Protein AF-A0A538RYQ7-F1 (afdb_monomer)

Radius of gyration: 20.65 Å; Cα contacts (8 Å, |Δi|>4): 1171; chains: 1; bounding box: 49×36×57 Å

Nearest PDB structures (foldseek):
  5lw3-assembly1_A  TM=7.662E-01  e=1.254E-07  Azotobacter vinelandii
  5w6p-assembly1_A  TM=6.343E-01  e=1.168E-04  Kuttervirus CBA120
  8jaz-assembly2_B  TM=6.502E-01  e=4.048E-04  Azotobacter chroococcum NCIMB 8003
  4ozy-assembly1_A  TM=5.668E-01  e=1.414E-04  Pseudomonas syringae pv. tomato str. DC3000
  6k0s-assembly1_A  TM=3.662E-01  e=7.905E-04  Paenibacillus glycanilyticus

Foldseek 3Di:
DFWFPFKAAFFDQKTFTQACPLADAQAWKWKDFQVQAEVSIDIFGFHDDDGRMTGTPTTRHHIAHVVRRMDMDRQAALAEDELEEDEEAEDEEAEADLVPDDPPDDAHLRRENAAYYQYELYEYYLYEYENHQYEHHEHAHHENYEYYLYEAEQYQYEPYEYEHQYEHYEAENYEYALHQEEVYEYYANYENYEYEHYEQENHQYEPYYACAPREYAHYEYALYEQEHYCAEPHEYEQHEHYEYALYEQEQYNNVPAQPHANYEAENYAHYEYAHYETAYPDPDGRHQEHYEYDDAYAHYEHEHYHAYHHVYHYHDDYPHYHYYHD

pLDDT: mean 96.51, std 4.31, range [63.47, 98.94]

Sequence (326 aa):
MSPLAADCPARAAEVQVSATAGFAVGGAIALRDREQVGWYITHAVVKSVRPGHIALDRPASRDYRLDRGAVAVNFFPAITANGQSALAIEDLQIEGDLAHQPAKAPSDFTLAAVHLVNCTRARVRDVLVAGWPSDGIGVQGGSDVQVIGCQAHRCRGHGFHPGTGLTGAVFTGNVARDNEWDGLFFCASVRQITVSSNVFTGNAWSGIGGLGDDGDEWNTCSSNICTDNGRAGIEFNDGRNNTATGNVCVNNSRSAPGRWAGIDIRNCTGCLVTGNRCADDQKQPTQHQGVREAGQSDHNVISSNQLHGSKQAVEKVGSHTRVGGD

Mean predicted aligned error: 3.48 Å

Structure (mmCIF, N/CA/C/O backbone):
data_AF-A0A538RYQ7-F1
#
_entry.id   AF-A0A538RYQ7-F1
#
loop_
_atom_site.group_PDB
_atom_site.id
_atom_site.type_symbol
_atom_site.label_atom_id
_atom_site.label_alt_id
_atom_site.label_comp_id
_atom_site.label_asym_id
_atom_site.label_entity_id
_atom_site.label_seq_id
_atom_site.pdbx_PDB_ins_code
_atom_site.Cartn_x
_atom_site.Cartn_y
_atom_site.Cartn_z
_atom_site.occupancy
_atom_site.B_iso_or_equiv
_atom_site.auth_seq_id
_atom_site.auth_comp_id
_atom_site.auth_asym_id
_atom_site.auth_atom_id
_atom_site.pdbx_PDB_model_num
ATOM 1 N N . MET A 1 1 ? 18.593 -7.206 -9.978 1.00 90.94 1 MET A N 1
ATOM 2 C CA . MET A 1 1 ? 18.891 -5.787 -9.654 1.00 90.94 1 MET A CA 1
ATOM 3 C C . MET A 1 1 ? 20.379 -5.518 -9.848 1.00 90.94 1 MET A C 1
ATOM 5 O O . MET A 1 1 ? 21.178 -6.361 -9.463 1.00 90.94 1 MET A O 1
ATOM 9 N N . SER A 1 2 ? 20.744 -4.350 -10.382 1.00 95.19 2 SER A N 1
ATOM 10 C CA . SER A 1 2 ? 22.124 -3.852 -10.468 1.00 95.19 2 SER A CA 1
ATOM 11 C C . SER A 1 2 ? 22.188 -2.372 -10.073 1.00 95.19 2 SER A C 1
ATOM 13 O O . SER A 1 2 ? 21.330 -1.612 -10.521 1.00 95.19 2 SER A O 1
ATOM 15 N N . PRO A 1 3 ? 23.203 -1.921 -9.313 1.00 96.94 3 PRO A N 1
ATOM 16 C CA . PRO A 1 3 ? 23.527 -0.499 -9.210 1.00 96.94 3 PRO A CA 1
ATOM 17 C C . PRO A 1 3 ? 23.778 0.125 -10.585 1.00 96.94 3 PRO A C 1
ATOM 19 O O . PRO A 1 3 ? 24.241 -0.560 -11.510 1.00 96.94 3 PRO A O 1
ATOM 22 N N . LEU A 1 4 ? 23.471 1.416 -10.712 1.00 98.31 4 LEU A N 1
ATOM 23 C CA . LEU A 1 4 ? 23.904 2.215 -11.854 1.00 98.31 4 LEU A CA 1
ATOM 24 C C . LEU A 1 4 ? 25.411 2.498 -11.755 1.00 98.31 4 LEU A C 1
ATOM 26 O O . LEU A 1 4 ? 25.949 2.676 -10.665 1.00 98.31 4 LEU A O 1
ATOM 30 N N . ALA A 1 5 ? 26.083 2.536 -12.905 1.00 98.44 5 ALA A N 1
ATOM 31 C CA . ALA A 1 5 ? 27.510 2.851 -13.021 1.00 98.44 5 ALA A CA 1
ATOM 32 C C . ALA A 1 5 ? 27.77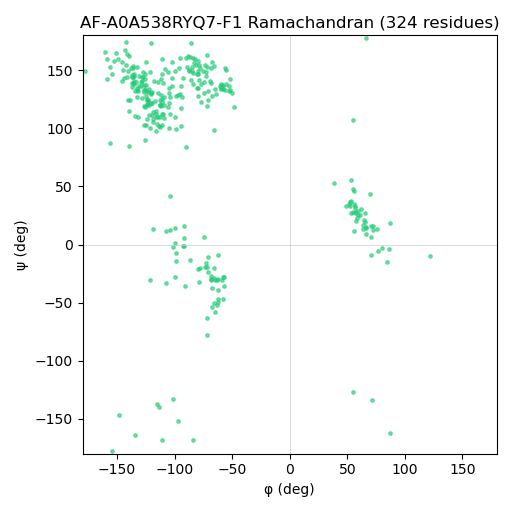9 4.316 -13.423 1.00 98.44 5 ALA A C 1
ATOM 34 O O . ALA A 1 5 ? 28.904 4.790 -13.289 1.00 98.44 5 ALA A O 1
ATOM 35 N N . ALA A 1 6 ? 26.750 5.031 -13.886 1.00 98.50 6 ALA A N 1
ATOM 36 C CA . ALA A 1 6 ? 26.763 6.457 -14.209 1.00 98.50 6 ALA A CA 1
ATOM 37 C C . ALA A 1 6 ? 25.387 7.062 -13.880 1.00 98.50 6 ALA A C 1
ATOM 39 O O . ALA A 1 6 ? 24.394 6.328 -13.844 1.00 98.50 6 ALA A O 1
ATOM 40 N N . ASP A 1 7 ? 25.319 8.378 -13.653 1.00 98.62 7 ASP A N 1
ATOM 41 C CA . ASP A 1 7 ? 24.035 9.062 -13.475 1.00 98.62 7 ASP A CA 1
ATOM 42 C C . ASP A 1 7 ? 23.215 8.861 -14.756 1.00 98.62 7 ASP A C 1
ATOM 44 O O . ASP A 1 7 ? 23.747 8.935 -15.868 1.00 98.62 7 ASP A O 1
ATOM 48 N N . CYS A 1 8 ? 21.921 8.584 -14.613 1.00 98.56 8 CYS A N 1
ATOM 49 C CA . CYS A 1 8 ? 21.020 8.415 -15.745 1.00 98.56 8 CYS A CA 1
ATOM 50 C C . CYS A 1 8 ? 20.158 9.674 -15.860 1.00 98.56 8 CYS A C 1
ATOM 52 O O . CYS A 1 8 ? 19.215 9.817 -15.080 1.00 98.56 8 CYS A O 1
ATOM 54 N N . PRO A 1 9 ? 20.478 10.608 -16.775 1.00 98.25 9 PRO A N 1
ATOM 55 C CA . PRO A 1 9 ? 19.671 11.804 -16.944 1.00 98.25 9 PRO A CA 1
ATOM 56 C C . PRO A 1 9 ? 18.304 11.452 -17.536 1.00 98.25 9 PRO A C 1
ATOM 58 O O . PRO A 1 9 ? 18.162 10.507 -18.322 1.00 98.25 9 PRO A O 1
ATOM 61 N N . ALA A 1 10 ? 17.301 12.265 -17.222 1.00 97.88 10 ALA A N 1
ATOM 62 C CA . ALA A 1 10 ? 16.004 12.204 -17.863 1.00 97.88 10 ALA A CA 1
ATOM 63 C C . ALA A 1 10 ? 16.182 12.251 -19.386 1.00 97.88 10 ALA A C 1
ATOM 65 O O . ALA A 1 10 ? 17.018 12.977 -19.928 1.00 97.88 10 ALA A O 1
ATOM 66 N N . ARG A 1 11 ? 15.354 11.485 -20.093 1.00 97.88 11 ARG A N 1
ATOM 67 C CA . ARG A 1 11 ? 15.414 11.271 -21.544 1.00 97.88 11 ARG A CA 1
ATOM 68 C C . ARG A 1 11 ? 16.597 10.429 -22.045 1.00 97.88 11 ARG A C 1
ATOM 70 O O . ARG A 1 11 ? 16.716 10.255 -23.259 1.00 97.88 11 ARG A O 1
ATOM 77 N N . ALA A 1 12 ? 17.418 9.840 -21.174 1.00 98.19 12 ALA A N 1
ATOM 78 C CA . ALA A 1 12 ? 18.393 8.835 -21.596 1.00 98.19 12 ALA A CA 1
ATOM 79 C C . ALA A 1 12 ? 17.691 7.588 -22.164 1.00 98.19 12 ALA A C 1
ATOM 81 O O . ALA A 1 12 ? 16.795 7.029 -21.536 1.00 98.19 12 ALA A O 1
ATOM 82 N N . ALA A 1 13 ? 18.108 7.139 -23.350 1.00 97.94 13 ALA A N 1
ATOM 83 C CA . ALA A 1 13 ? 17.607 5.916 -23.992 1.00 97.94 13 ALA A CA 1
ATOM 84 C C . ALA A 1 13 ? 18.457 4.669 -23.670 1.00 97.94 13 ALA A C 1
ATOM 86 O O . ALA A 1 13 ? 18.163 3.569 -24.139 1.00 97.94 13 ALA A O 1
ATOM 87 N N . GLU A 1 14 ? 19.524 4.843 -22.894 1.00 98.31 14 GLU A N 1
ATOM 88 C CA . GLU A 1 14 ? 20.415 3.794 -22.413 1.00 98.31 14 GLU A CA 1
ATOM 89 C C . GLU A 1 14 ? 20.828 4.114 -20.975 1.00 98.31 14 GLU A C 1
ATOM 91 O O . GLU A 1 14 ? 21.019 5.279 -20.624 1.00 98.31 14 GLU A O 1
ATOM 96 N N . VAL A 1 15 ? 20.967 3.077 -20.154 1.00 98.44 15 VAL A N 1
ATOM 97 C CA . VAL A 1 15 ? 21.454 3.168 -18.777 1.00 98.44 15 VAL A CA 1
ATOM 98 C C . VAL A 1 15 ? 22.748 2.373 -18.624 1.00 98.44 15 VAL A C 1
ATOM 100 O O . VAL A 1 15 ? 22.890 1.281 -19.184 1.00 98.44 15 VAL A O 1
ATOM 103 N N . GLN A 1 16 ? 23.686 2.921 -17.849 1.00 98.69 16 GLN A N 1
ATOM 104 C CA . GLN A 1 16 ? 24.920 2.237 -17.475 1.00 98.69 16 GLN A CA 1
ATOM 105 C C . GLN A 1 16 ? 24.737 1.541 -16.128 1.00 98.69 16 GLN A C 1
ATOM 107 O O . GLN A 1 16 ? 24.340 2.171 -15.149 1.00 98.69 16 GLN A O 1
ATOM 112 N N . VAL A 1 17 ? 25.042 0.249 -16.063 1.00 98.38 17 VAL A N 1
ATOM 113 C CA . VAL A 1 17 ? 24.850 -0.597 -14.878 1.00 98.38 17 VAL A CA 1
ATOM 114 C C . VAL A 1 17 ? 26.137 -1.329 -14.525 1.00 98.38 17 VAL A C 1
ATOM 116 O O . VAL A 1 17 ? 26.915 -1.690 -15.402 1.00 98.38 17 VAL A O 1
ATOM 119 N N . SER A 1 18 ? 26.363 -1.592 -13.239 1.00 97.62 18 SER A N 1
ATOM 120 C CA . SER A 1 18 ? 27.544 -2.342 -12.791 1.00 97.62 18 SER A CA 1
ATOM 121 C C . SER A 1 18 ? 27.541 -3.803 -13.257 1.00 97.62 18 SER A C 1
ATOM 123 O O . SER A 1 18 ? 28.604 -4.387 -13.450 1.00 97.62 18 SER A O 1
ATOM 125 N N . ALA A 1 19 ? 26.361 -4.402 -13.443 1.00 96.25 19 ALA A N 1
ATOM 126 C CA . ALA A 1 19 ? 26.197 -5.755 -13.954 1.00 96.25 19 ALA A CA 1
ATOM 127 C C . ALA A 1 19 ? 24.929 -5.874 -14.807 1.00 96.25 19 ALA A C 1
ATOM 129 O O . ALA A 1 19 ? 23.875 -5.339 -14.472 1.00 96.25 19 ALA A O 1
ATOM 130 N N . THR A 1 20 ? 25.015 -6.631 -15.898 1.00 96.94 20 THR A N 1
ATOM 131 C CA . THR A 1 20 ? 23.880 -6.890 -16.797 1.00 96.94 20 THR A CA 1
ATOM 132 C C . THR A 1 20 ? 23.233 -8.258 -16.599 1.00 96.94 20 THR A C 1
ATOM 134 O O . THR A 1 20 ? 22.237 -8.568 -17.250 1.00 96.94 20 THR A O 1
ATOM 137 N N . ALA A 1 21 ? 23.766 -9.077 -15.689 1.00 94.19 21 ALA A N 1
ATOM 138 C CA . ALA A 1 21 ? 23.178 -10.363 -15.341 1.00 94.19 21 ALA A CA 1
ATOM 139 C C . ALA A 1 21 ? 21.734 -10.185 -14.831 1.00 94.19 21 ALA A C 1
ATOM 141 O O . ALA A 1 21 ? 21.457 -9.314 -14.007 1.00 94.19 21 ALA A O 1
ATOM 142 N N . GLY A 1 22 ? 20.817 -11.014 -15.336 1.00 91.31 22 GLY A N 1
ATOM 143 C CA . GLY A 1 22 ? 19.389 -10.953 -15.007 1.00 91.31 22 GLY A CA 1
ATOM 144 C C . GLY A 1 22 ? 18.561 -9.989 -15.866 1.00 91.31 22 GLY A C 1
ATOM 145 O O . GLY A 1 22 ? 17.341 -9.968 -15.718 1.00 91.31 22 GLY A O 1
ATOM 146 N N . PHE A 1 23 ? 19.179 -9.228 -16.774 1.00 96.31 23 PHE A N 1
ATOM 147 C CA . PHE A 1 23 ? 18.473 -8.437 -17.784 1.00 96.31 23 PHE A CA 1
ATOM 148 C C . PHE A 1 23 ? 18.536 -9.142 -19.140 1.00 96.31 23 PHE A C 1
ATOM 150 O O . PHE A 1 23 ? 19.589 -9.630 -19.547 1.00 96.31 23 PHE A O 1
ATOM 157 N N . ALA A 1 24 ? 17.416 -9.173 -19.858 1.00 96.44 24 ALA A N 1
ATOM 158 C CA . ALA A 1 24 ? 17.308 -9.803 -21.170 1.00 96.44 24 ALA A CA 1
ATOM 159 C C . ALA A 1 24 ? 16.432 -8.957 -22.095 1.00 96.44 24 ALA A C 1
ATOM 161 O O . ALA A 1 24 ? 15.514 -8.287 -21.628 1.00 96.44 24 ALA A O 1
ATOM 162 N N . VAL A 1 25 ? 16.708 -8.994 -23.402 1.00 98.00 25 VAL A N 1
ATOM 163 C CA . VAL A 1 25 ? 15.890 -8.304 -24.412 1.00 98.00 25 VAL A CA 1
ATOM 164 C C . VAL A 1 25 ? 14.435 -8.764 -24.317 1.00 98.00 25 VAL A C 1
ATOM 166 O O . VAL A 1 25 ? 14.171 -9.958 -24.215 1.00 98.00 25 VAL A O 1
ATOM 169 N N . GLY A 1 26 ? 13.503 -7.811 -24.329 1.00 96.31 26 GLY A N 1
ATOM 170 C CA . GLY A 1 26 ? 12.072 -8.050 -24.125 1.00 96.31 26 GLY A CA 1
ATOM 171 C C . GLY A 1 26 ? 11.642 -8.117 -22.656 1.00 96.31 26 GLY A C 1
ATOM 172 O O . GLY A 1 26 ? 10.455 -7.982 -22.377 1.00 96.31 26 GLY A O 1
ATOM 173 N N . GLY A 1 27 ? 12.577 -8.262 -21.711 1.00 95.25 27 GLY A N 1
ATOM 174 C CA . GLY A 1 27 ? 12.288 -8.162 -20.282 1.00 95.25 27 GLY A CA 1
ATOM 175 C C . GLY A 1 27 ? 12.026 -6.719 -19.856 1.00 95.25 27 GLY A C 1
ATOM 176 O O . GLY A 1 27 ? 12.603 -5.784 -20.418 1.00 95.25 27 GLY A O 1
ATOM 177 N N . ALA A 1 28 ? 11.173 -6.526 -18.853 1.00 95.19 28 ALA A N 1
ATOM 178 C CA . ALA A 1 28 ? 10.965 -5.211 -18.266 1.00 95.19 28 ALA A CA 1
ATOM 179 C C . ALA A 1 28 ? 12.103 -4.835 -17.300 1.00 95.19 28 ALA A C 1
ATOM 181 O O . ALA A 1 28 ? 12.780 -5.680 -16.709 1.00 95.19 28 ALA A O 1
ATOM 182 N N . ILE A 1 29 ? 12.328 -3.532 -17.185 1.00 96.88 29 ILE A N 1
ATOM 183 C CA . ILE A 1 29 ? 13.342 -2.902 -16.347 1.00 96.88 29 ILE A CA 1
ATOM 184 C C . ILE A 1 29 ? 12.719 -1.690 -15.665 1.00 96.88 29 ILE A C 1
ATOM 186 O O . ILE A 1 29 ? 12.040 -0.891 -16.317 1.00 96.88 29 ILE A O 1
ATOM 190 N N . ALA A 1 30 ? 12.991 -1.539 -14.370 1.00 97.19 30 ALA A N 1
ATOM 191 C CA . ALA A 1 30 ? 12.659 -0.327 -13.640 1.00 97.19 30 ALA A CA 1
ATOM 192 C C . ALA A 1 30 ? 13.908 0.417 -13.156 1.00 97.19 30 ALA A C 1
ATOM 194 O O . ALA A 1 30 ? 14.874 -0.205 -12.711 1.00 97.19 30 ALA A O 1
ATOM 195 N N . LEU A 1 31 ? 13.891 1.748 -13.252 1.00 97.75 31 LEU A N 1
ATOM 196 C CA . LEU A 1 31 ? 14.956 2.627 -12.758 1.00 97.75 31 LEU A CA 1
ATOM 197 C C . LEU A 1 31 ? 14.426 3.476 -11.612 1.00 97.75 31 LEU A C 1
ATOM 199 O O . LEU A 1 31 ? 13.376 4.109 -11.744 1.00 97.75 31 LEU A O 1
ATOM 203 N N . ARG A 1 32 ? 15.166 3.494 -10.505 1.00 97.38 32 ARG A N 1
ATOM 204 C CA . ARG A 1 32 ? 14.833 4.287 -9.321 1.00 97.38 32 ARG A CA 1
ATOM 205 C C . ARG A 1 32 ? 16.075 4.700 -8.554 1.00 97.38 32 ARG A C 1
ATOM 207 O O . ARG A 1 32 ? 17.134 4.092 -8.704 1.00 97.38 32 ARG A O 1
ATOM 214 N N . ASP A 1 33 ? 15.911 5.664 -7.663 1.00 97.38 33 ASP A N 1
ATOM 215 C CA . ASP A 1 33 ? 16.864 5.940 -6.589 1.00 97.38 33 ASP A CA 1
ATOM 216 C C . ASP A 1 33 ? 16.116 6.132 -5.252 1.00 97.38 33 ASP A C 1
ATOM 218 O O . ASP A 1 33 ? 14.985 5.650 -5.099 1.00 97.38 33 ASP A O 1
ATOM 222 N N . ARG A 1 34 ? 16.761 6.714 -4.234 1.00 96.38 34 ARG A N 1
ATOM 223 C CA . ARG A 1 34 ? 16.127 6.971 -2.927 1.00 96.38 34 ARG A CA 1
ATOM 224 C C . ARG A 1 34 ? 15.124 8.127 -2.929 1.00 96.38 34 ARG A C 1
ATOM 226 O O . ARG A 1 34 ? 14.317 8.186 -2.012 1.00 96.38 34 ARG A O 1
ATOM 233 N N . GLU A 1 35 ? 15.174 9.021 -3.911 1.00 97.12 35 GLU A N 1
ATOM 234 C CA . GLU A 1 35 ? 14.270 10.174 -4.024 1.00 97.12 35 GLU A CA 1
ATOM 235 C C . GLU A 1 35 ? 13.249 9.994 -5.161 1.00 97.12 35 GLU A C 1
ATOM 237 O O . GLU A 1 35 ? 12.103 10.416 -5.038 1.00 97.12 35 GLU A O 1
ATOM 242 N N . GLN A 1 36 ? 13.629 9.326 -6.253 1.00 97.50 36 GLN A N 1
ATOM 243 C CA . GLN A 1 36 ? 12.751 9.004 -7.378 1.00 97.50 36 GLN A CA 1
ATOM 244 C C . GLN A 1 36 ? 12.070 7.649 -7.151 1.00 97.50 36 GLN A C 1
ATOM 246 O O . GLN A 1 36 ? 12.541 6.608 -7.620 1.00 97.50 36 GLN A O 1
ATOM 251 N N . VAL A 1 37 ? 10.970 7.680 -6.400 1.00 96.12 37 VAL A N 1
ATOM 252 C CA . VAL A 1 37 ? 10.150 6.520 -6.008 1.00 96.12 37 VAL A CA 1
ATOM 253 C C . VAL A 1 37 ? 8.706 6.671 -6.499 1.00 96.12 37 VAL A C 1
ATOM 255 O O . VAL A 1 37 ? 8.340 7.712 -7.052 1.00 96.12 37 VAL A O 1
ATOM 258 N N . GLY A 1 38 ? 7.878 5.642 -6.331 1.00 95.62 38 GLY A N 1
ATOM 259 C CA . GLY A 1 38 ? 6.486 5.638 -6.767 1.00 95.62 38 GLY A CA 1
ATOM 260 C C . GLY A 1 38 ? 6.352 5.970 -8.250 1.00 95.62 38 GLY A C 1
ATOM 261 O O . GLY A 1 38 ? 7.046 5.425 -9.110 1.00 95.62 38 GLY A O 1
ATOM 262 N N . TRP A 1 39 ? 5.512 6.956 -8.558 1.00 96.38 39 TRP A N 1
ATOM 263 C CA . TRP A 1 39 ? 5.275 7.439 -9.923 1.00 96.38 39 TRP A CA 1
ATOM 264 C C . TRP A 1 39 ? 6.498 8.037 -10.633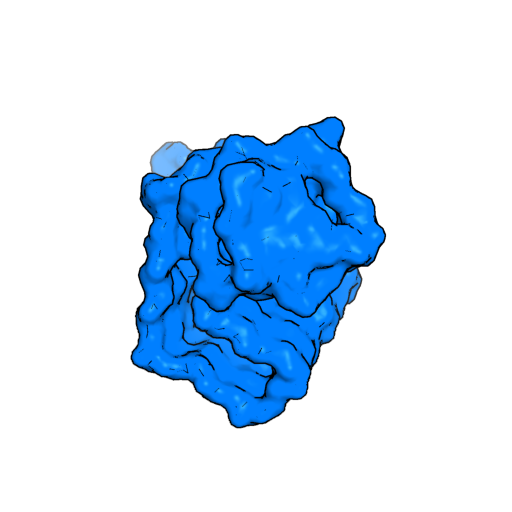 1.00 96.38 39 TRP A C 1
ATOM 266 O O . TRP A 1 39 ? 6.439 8.311 -11.833 1.00 96.38 39 TRP A O 1
ATOM 276 N N . TYR A 1 40 ? 7.607 8.252 -9.924 1.00 97.38 40 TYR A N 1
ATOM 277 C CA . TYR A 1 40 ? 8.865 8.727 -10.498 1.00 97.38 40 TYR A CA 1
ATOM 278 C C . TYR A 1 40 ? 9.817 7.601 -10.917 1.00 97.38 40 TYR A C 1
ATOM 280 O O . TYR A 1 40 ? 10.875 7.876 -11.488 1.00 97.38 40 TYR A O 1
ATOM 288 N N . ILE A 1 41 ? 9.443 6.338 -10.703 1.00 97.19 41 ILE A N 1
ATOM 289 C CA . ILE A 1 41 ? 10.159 5.180 -11.241 1.00 97.19 41 ILE A CA 1
ATOM 290 C C . ILE A 1 41 ? 9.933 5.097 -12.754 1.00 97.19 41 ILE A C 1
ATOM 292 O O . ILE A 1 41 ? 8.810 5.198 -13.251 1.00 97.19 41 ILE A O 1
ATOM 296 N N . THR A 1 42 ? 11.008 4.905 -13.517 1.00 97.31 42 THR A N 1
ATOM 297 C CA . THR A 1 42 ? 10.900 4.597 -14.948 1.00 97.31 42 THR A CA 1
ATOM 298 C C . THR A 1 42 ? 10.568 3.131 -15.064 1.00 97.31 42 THR A C 1
ATOM 300 O O . THR A 1 42 ? 11.322 2.323 -14.545 1.00 97.31 42 THR A O 1
ATOM 303 N N . HIS A 1 43 ? 9.518 2.793 -15.804 1.00 96.44 43 HIS A N 1
ATOM 304 C CA . HIS A 1 43 ? 9.240 1.431 -16.253 1.00 96.44 43 HIS A CA 1
ATOM 305 C C . HIS A 1 43 ? 9.441 1.370 -17.765 1.00 96.44 43 HIS A C 1
ATOM 307 O O . HIS A 1 43 ? 8.829 2.146 -18.502 1.00 96.44 43 HIS A O 1
ATOM 313 N N . ALA A 1 44 ? 10.319 0.484 -18.225 1.00 96.88 44 ALA A N 1
ATOM 314 C CA . ALA A 1 44 ? 10.681 0.329 -19.630 1.00 96.88 44 ALA A CA 1
ATOM 315 C C . ALA A 1 44 ? 10.890 -1.151 -19.985 1.00 96.88 44 ALA A C 1
ATOM 317 O O . ALA A 1 44 ? 10.885 -2.025 -19.120 1.00 96.88 44 ALA A O 1
ATOM 318 N N . VAL A 1 45 ? 11.101 -1.428 -21.268 1.00 97.38 45 VAL A N 1
ATOM 319 C CA . VAL A 1 45 ? 11.485 -2.739 -21.802 1.00 97.38 45 VAL A CA 1
ATOM 320 C C . VAL A 1 45 ? 12.923 -2.679 -22.305 1.00 97.38 45 VAL A C 1
ATOM 322 O O . VAL A 1 45 ? 13.347 -1.715 -22.944 1.00 97.38 45 VAL A O 1
ATOM 325 N N . VAL A 1 46 ? 13.691 -3.728 -22.032 1.00 98.44 46 VAL A N 1
ATOM 326 C CA . VAL A 1 46 ? 15.074 -3.875 -22.484 1.00 98.44 46 VAL A CA 1
ATOM 327 C C . VAL A 1 46 ? 15.107 -4.142 -23.993 1.00 98.44 46 VAL A C 1
ATOM 329 O O . VAL A 1 46 ? 14.607 -5.164 -24.463 1.00 98.44 46 VAL A O 1
ATOM 332 N N . LYS A 1 47 ? 15.750 -3.260 -24.768 1.00 98.44 47 LYS A N 1
ATOM 333 C CA . LYS A 1 47 ? 15.969 -3.441 -26.219 1.00 98.44 47 LYS A CA 1
ATOM 334 C C . LYS A 1 47 ? 17.270 -4.149 -26.564 1.00 98.44 47 LYS A C 1
ATOM 336 O O . LYS A 1 47 ? 17.337 -4.869 -27.553 1.00 98.44 47 LYS A O 1
ATOM 341 N N . SER A 1 48 ? 18.329 -3.899 -25.801 1.00 98.38 48 SER A N 1
ATOM 342 C CA . SER A 1 48 ? 19.626 -4.547 -26.005 1.00 98.38 48 SER A CA 1
ATOM 343 C C . SER A 1 48 ? 20.416 -4.575 -24.712 1.00 98.38 48 SER A C 1
ATOM 345 O O . SER A 1 48 ? 20.359 -3.616 -23.943 1.00 98.38 48 SER A O 1
ATOM 347 N N . VAL A 1 49 ? 21.210 -5.627 -24.534 1.00 98.50 49 VAL A N 1
ATOM 348 C CA . VAL A 1 49 ? 22.122 -5.789 -23.403 1.00 98.50 49 VAL A CA 1
ATOM 349 C C . VAL A 1 49 ? 23.543 -5.919 -23.946 1.00 98.50 49 VAL A C 1
ATOM 351 O O . VAL A 1 49 ? 23.823 -6.806 -24.750 1.00 98.50 49 VAL A O 1
ATOM 354 N N . ARG A 1 50 ? 24.437 -5.026 -23.520 1.00 97.94 50 ARG A N 1
ATOM 355 C CA . ARG A 1 50 ? 25.892 -5.089 -23.741 1.00 97.94 50 ARG A CA 1
ATOM 356 C C . ARG A 1 50 ? 26.592 -5.017 -22.383 1.00 97.94 50 ARG A C 1
ATOM 358 O O . ARG A 1 50 ? 25.983 -4.496 -21.455 1.00 97.94 50 ARG A O 1
ATOM 365 N N . PRO A 1 51 ? 27.836 -5.500 -22.219 1.00 97.56 51 PRO A N 1
ATOM 366 C CA . PRO A 1 51 ? 28.546 -5.367 -20.946 1.00 97.56 51 PRO A CA 1
ATOM 367 C C . PRO A 1 51 ? 28.476 -3.928 -20.412 1.00 97.56 51 PRO A C 1
ATOM 369 O O . PRO A 1 51 ? 28.900 -3.003 -21.095 1.00 97.56 51 PRO A O 1
ATOM 372 N N . GLY A 1 52 ? 27.872 -3.747 -19.235 1.00 97.94 52 GLY A N 1
ATOM 373 C CA . GLY A 1 52 ? 27.696 -2.449 -18.576 1.00 97.94 52 GLY A CA 1
ATOM 374 C C . GLY A 1 52 ? 26.589 -1.533 -19.119 1.00 97.94 52 GLY A C 1
ATOM 375 O O . GLY A 1 52 ? 26.341 -0.499 -18.512 1.00 97.94 52 GLY A O 1
ATOM 376 N N . HIS A 1 53 ? 25.903 -1.879 -20.213 1.00 98.44 53 HIS A N 1
ATOM 377 C CA . HIS A 1 53 ? 24.955 -0.988 -20.896 1.00 98.44 53 HIS A CA 1
ATOM 378 C C . HIS A 1 53 ? 23.642 -1.695 -21.255 1.00 98.44 53 HIS A C 1
ATOM 380 O O . HIS A 1 53 ? 23.637 -2.773 -21.859 1.00 98.44 53 HIS A O 1
ATOM 386 N N . ILE A 1 54 ? 22.515 -1.056 -20.937 1.00 98.69 54 ILE A N 1
ATOM 387 C CA . ILE A 1 54 ? 21.169 -1.546 -21.257 1.00 98.69 54 ILE A CA 1
ATOM 388 C C . ILE A 1 54 ? 20.401 -0.456 -22.004 1.00 98.69 54 ILE A C 1
ATOM 390 O O . ILE A 1 54 ? 20.164 0.622 -21.465 1.00 98.69 54 ILE A O 1
ATOM 394 N N . ALA A 1 55 ? 19.979 -0.743 -23.237 1.00 98.56 55 ALA A N 1
ATOM 395 C CA . ALA A 1 55 ? 19.138 0.168 -24.014 1.00 98.56 55 ALA A CA 1
ATOM 396 C C . ALA A 1 55 ? 17.654 -0.038 -23.685 1.00 98.56 55 ALA A C 1
ATOM 398 O O . ALA A 1 55 ? 17.201 -1.178 -23.560 1.00 98.56 55 ALA A O 1
ATOM 399 N N . LEU A 1 56 ? 16.896 1.056 -23.617 1.00 98.56 56 LEU A N 1
ATOM 400 C CA . LEU A 1 56 ? 15.492 1.094 -23.204 1.00 98.56 56 LEU A CA 1
ATOM 401 C C . LEU A 1 56 ? 14.556 1.309 -24.406 1.00 98.56 56 LEU A C 1
ATOM 403 O O . LEU A 1 56 ? 14.920 1.965 -25.390 1.00 98.56 56 LEU A O 1
ATOM 407 N N . ASP A 1 57 ? 13.342 0.758 -24.346 1.00 98.25 57 ASP A N 1
ATOM 408 C CA . ASP A 1 57 ? 12.290 0.978 -25.352 1.00 98.25 57 ASP A CA 1
ATOM 409 C C . ASP A 1 57 ? 11.758 2.412 -25.335 1.00 98.25 57 ASP A C 1
ATOM 411 O O . ASP A 1 57 ? 11.390 2.953 -26.377 1.00 98.25 57 ASP A O 1
ATOM 415 N N . ARG A 1 58 ? 11.800 3.040 -24.162 1.00 97.50 58 ARG A N 1
ATOM 416 C CA . ARG A 1 58 ? 11.465 4.436 -23.926 1.00 97.50 58 ARG A CA 1
ATOM 417 C C . ARG A 1 58 ? 12.500 5.093 -23.016 1.00 97.50 58 ARG A C 1
ATOM 419 O O . ARG A 1 58 ? 13.138 4.402 -22.224 1.00 97.50 58 ARG A O 1
ATOM 426 N N . PRO A 1 59 ? 12.676 6.416 -23.110 1.00 97.94 59 PRO A N 1
ATOM 427 C CA . PRO A 1 59 ? 13.670 7.097 -22.303 1.00 97.94 59 PRO A CA 1
ATOM 428 C C . PRO A 1 59 ? 13.355 7.097 -20.801 1.00 97.94 59 PRO A C 1
ATOM 430 O O . PRO A 1 59 ? 12.188 7.039 -20.412 1.00 97.94 59 PRO A O 1
ATOM 433 N N . ALA A 1 60 ? 14.389 7.259 -19.974 1.00 98.19 60 ALA A N 1
ATOM 434 C CA . ALA A 1 60 ? 14.251 7.521 -18.543 1.00 98.19 60 ALA A CA 1
ATOM 435 C C . ALA A 1 60 ? 13.330 8.728 -18.284 1.00 98.19 60 ALA A C 1
ATOM 437 O O . ALA A 1 60 ? 13.472 9.785 -18.905 1.00 98.19 60 ALA A O 1
ATOM 438 N N . SER A 1 61 ? 12.377 8.579 -17.367 1.00 97.31 61 SER A N 1
ATOM 439 C CA . SER A 1 61 ? 11.382 9.607 -17.047 1.00 97.31 61 SER A CA 1
ATOM 440 C C . SER A 1 61 ? 11.923 10.698 -16.118 1.00 97.31 61 SER A C 1
ATOM 442 O O . SER A 1 61 ? 11.351 11.791 -16.063 1.00 97.31 61 SER A O 1
ATOM 444 N N . ARG A 1 62 ? 13.003 10.414 -15.385 1.00 98.12 62 ARG A N 1
ATOM 445 C CA . ARG A 1 62 ? 13.629 11.280 -14.378 1.00 98.12 62 ARG A CA 1
ATOM 446 C C . ARG A 1 62 ? 15.147 11.148 -14.409 1.00 98.12 62 ARG A C 1
ATOM 448 O O . ARG A 1 62 ? 15.676 10.224 -15.021 1.00 98.12 62 ARG A O 1
ATOM 455 N N . ASP A 1 63 ? 15.809 12.072 -13.720 1.00 98.31 63 ASP A N 1
ATOM 456 C CA . ASP A 1 63 ? 17.222 11.951 -13.378 1.00 98.31 63 ASP A CA 1
ATOM 457 C C . ASP A 1 63 ? 17.377 10.968 -12.212 1.00 98.31 63 ASP A C 1
ATOM 459 O O . ASP A 1 63 ? 16.812 11.200 -11.139 1.00 98.31 63 ASP A O 1
ATOM 463 N N . TYR A 1 64 ? 18.159 9.907 -12.410 1.00 98.50 64 TYR A N 1
ATOM 464 C CA . TYR A 1 64 ? 18.531 8.950 -11.365 1.00 98.50 64 TYR A CA 1
ATOM 465 C C . TYR A 1 64 ? 20.010 9.090 -11.035 1.00 98.50 64 TYR A C 1
ATOM 467 O O . TYR A 1 64 ? 20.851 8.982 -11.934 1.00 98.50 64 TYR A O 1
ATOM 475 N N . ARG A 1 65 ? 20.333 9.310 -9.756 1.00 98.50 65 ARG A N 1
ATOM 476 C CA . ARG A 1 65 ? 21.703 9.657 -9.345 1.00 98.50 65 ARG A CA 1
ATOM 477 C C . ARG A 1 65 ? 22.413 8.578 -8.529 1.00 98.50 65 ARG A C 1
ATOM 479 O O . ARG A 1 65 ? 21.811 7.969 -7.640 1.00 98.50 65 ARG A O 1
ATOM 486 N N . LEU A 1 66 ? 23.717 8.385 -8.748 1.00 98.12 66 LEU A N 1
ATOM 487 C CA . LEU A 1 66 ? 24.517 7.436 -7.956 1.00 98.12 66 LEU A CA 1
ATOM 488 C C . LEU A 1 66 ? 24.574 7.816 -6.478 1.00 98.12 66 LEU A C 1
ATOM 490 O O . LEU A 1 66 ? 24.516 6.937 -5.621 1.00 98.12 66 LEU A O 1
ATOM 494 N N . ASP A 1 67 ? 24.680 9.108 -6.164 1.00 98.06 67 ASP A N 1
ATOM 495 C CA . ASP A 1 67 ? 24.759 9.585 -4.778 1.00 98.06 67 ASP A CA 1
ATOM 496 C C . ASP A 1 67 ? 23.457 9.327 -3.990 1.00 98.06 67 ASP A C 1
ATOM 498 O O . ASP A 1 67 ? 23.471 9.210 -2.764 1.00 98.06 67 ASP A O 1
ATOM 502 N N . ARG A 1 68 ? 22.343 9.121 -4.705 1.00 97.56 68 ARG A N 1
ATOM 503 C CA . ARG A 1 68 ? 21.045 8.664 -4.186 1.00 97.56 68 ARG A CA 1
ATOM 504 C C . ARG A 1 68 ? 20.877 7.147 -4.235 1.00 97.56 68 ARG A C 1
ATOM 506 O O . ARG A 1 68 ? 19.808 6.642 -3.902 1.00 97.56 68 ARG A O 1
ATOM 513 N N . GLY A 1 69 ? 21.918 6.410 -4.614 1.00 96.88 69 GLY A N 1
ATOM 514 C CA . GLY A 1 69 ? 21.905 4.955 -4.714 1.00 96.88 69 GLY A CA 1
ATOM 515 C C . GLY A 1 69 ? 21.036 4.443 -5.858 1.00 96.88 69 GLY A C 1
ATOM 516 O O . GLY A 1 69 ? 20.271 3.505 -5.646 1.00 96.88 69 GLY A O 1
ATOM 517 N N . ALA A 1 70 ? 21.117 5.064 -7.038 1.00 98.00 70 ALA A N 1
ATOM 518 C CA . ALA A 1 70 ? 20.343 4.633 -8.192 1.00 98.00 70 ALA A CA 1
ATOM 519 C C . ALA A 1 70 ? 20.602 3.169 -8.581 1.00 98.00 70 ALA A C 1
ATOM 521 O O . ALA A 1 70 ? 21.744 2.698 -8.635 1.00 98.00 70 ALA A O 1
ATOM 522 N N . VAL A 1 71 ? 19.519 2.457 -8.888 1.00 97.19 71 VAL A N 1
ATOM 523 C CA . VAL A 1 71 ? 19.535 1.046 -9.286 1.00 97.19 71 VAL A CA 1
ATOM 524 C C . VAL A 1 71 ? 18.622 0.785 -10.482 1.00 97.19 71 VAL A C 1
ATOM 526 O O . VAL A 1 71 ? 17.592 1.435 -10.665 1.00 97.19 71 VAL A O 1
ATOM 529 N N . ALA A 1 72 ? 18.989 -0.232 -11.257 1.00 97.12 72 ALA A N 1
ATOM 530 C CA . ALA A 1 72 ? 18.128 -0.906 -12.210 1.00 97.12 72 ALA A CA 1
ATOM 531 C C . ALA A 1 72 ? 17.587 -2.196 -11.576 1.00 97.12 72 ALA A C 1
ATOM 533 O O . ALA A 1 72 ? 18.355 -3.033 -11.083 1.00 97.12 72 ALA A O 1
ATOM 534 N N . VAL A 1 73 ? 16.272 -2.391 -11.597 1.00 95.12 73 VAL A N 1
ATOM 535 C CA . VAL A 1 73 ? 15.602 -3.609 -11.122 1.00 95.12 73 VAL A CA 1
ATOM 536 C C . VAL A 1 73 ? 14.999 -4.377 -12.295 1.00 95.12 73 VAL A C 1
ATOM 538 O O . VAL A 1 73 ? 14.593 -3.791 -13.295 1.00 95.12 73 VAL A O 1
ATOM 541 N N . ASN A 1 74 ? 14.995 -5.702 -12.177 1.00 91.19 74 ASN A N 1
ATOM 542 C CA . ASN A 1 74 ? 14.514 -6.650 -13.186 1.00 91.19 74 ASN A CA 1
ATOM 543 C C . ASN A 1 74 ? 13.338 -7.500 -12.673 1.00 91.19 74 ASN A C 1
ATOM 545 O O . ASN A 1 74 ? 13.010 -8.511 -13.282 1.00 91.19 74 ASN A O 1
ATOM 549 N N . PHE A 1 75 ? 12.732 -7.106 -11.551 1.00 89.31 75 PHE A N 1
ATOM 550 C CA . PHE A 1 75 ? 11.387 -7.528 -11.175 1.00 89.31 75 PHE A CA 1
ATOM 551 C C . PHE A 1 75 ? 10.430 -6.372 -11.471 1.00 89.31 75 PHE A C 1
ATOM 553 O O . PHE A 1 75 ? 10.798 -5.203 -11.353 1.00 89.31 75 PHE A O 1
ATOM 560 N N . PHE A 1 76 ? 9.235 -6.719 -11.919 1.00 90.50 76 PHE A N 1
ATOM 561 C CA . PHE A 1 76 ? 8.216 -5.832 -12.470 1.00 90.50 76 PHE A CA 1
ATOM 562 C C . PHE A 1 76 ? 6.869 -6.545 -12.344 1.00 90.50 76 PHE A C 1
ATOM 564 O O . PHE A 1 76 ? 6.880 -7.774 -12.236 1.00 90.50 76 PHE A O 1
ATOM 571 N N . PRO A 1 77 ? 5.733 -5.829 -12.376 1.00 95.38 77 PRO A N 1
ATOM 572 C CA . PRO A 1 77 ? 4.431 -6.461 -12.207 1.00 95.38 77 PRO A CA 1
ATOM 573 C C . PRO A 1 77 ? 4.215 -7.642 -13.155 1.00 95.38 77 PRO A C 1
ATOM 575 O O . PRO A 1 77 ? 4.461 -7.532 -14.357 1.00 95.38 77 PRO A O 1
ATOM 578 N N . ALA A 1 78 ? 3.726 -8.763 -12.624 1.00 96.31 78 ALA A N 1
ATOM 579 C CA . ALA A 1 78 ? 3.344 -9.916 -13.435 1.00 96.31 78 ALA A CA 1
ATOM 580 C C . ALA A 1 78 ? 2.115 -9.598 -14.297 1.00 96.31 78 ALA A C 1
ATOM 582 O O . ALA A 1 78 ? 2.032 -10.021 -15.449 1.00 96.31 78 ALA A O 1
ATOM 583 N N . ILE A 1 79 ? 1.174 -8.825 -13.747 1.00 97.44 79 ILE A N 1
ATOM 584 C CA . ILE A 1 79 ? -0.007 -8.340 -14.458 1.00 97.44 79 ILE A CA 1
ATOM 585 C C . ILE A 1 79 ? -0.093 -6.827 -14.278 1.00 97.44 79 ILE A C 1
ATOM 587 O O . ILE A 1 79 ? -0.104 -6.320 -13.159 1.00 97.44 79 ILE A O 1
ATOM 591 N N . THR A 1 80 ? -0.183 -6.095 -15.387 1.00 96.50 80 THR A N 1
ATOM 592 C CA . THR A 1 80 ? -0.453 -4.651 -15.386 1.00 96.50 80 THR A CA 1
ATOM 593 C C . THR A 1 80 ? -1.663 -4.343 -16.251 1.00 96.50 80 THR A C 1
ATOM 595 O O . THR A 1 80 ? -1.758 -4.837 -17.374 1.00 96.50 80 THR A O 1
ATOM 598 N N . ALA A 1 81 ? -2.544 -3.465 -15.775 1.00 97.69 81 ALA A N 1
ATOM 599 C CA . ALA A 1 81 ? -3.568 -2.844 -16.608 1.00 97.69 81 ALA A CA 1
ATOM 600 C C . ALA A 1 81 ? -3.583 -1.332 -16.376 1.00 97.69 81 ALA A C 1
ATOM 602 O O . ALA A 1 81 ? -3.592 -0.874 -15.239 1.00 97.69 81 ALA A O 1
ATOM 603 N N . ASN A 1 82 ? -3.599 -0.560 -17.463 1.00 97.38 82 ASN A N 1
ATOM 604 C CA . ASN A 1 82 ? -3.579 0.901 -17.425 1.00 97.38 82 ASN A CA 1
ATOM 605 C C . ASN A 1 82 ? -4.809 1.452 -18.151 1.00 97.38 82 ASN A C 1
ATOM 607 O O . ASN A 1 82 ? -4.979 1.189 -19.344 1.00 97.38 82 ASN A O 1
ATOM 611 N N . GLY A 1 83 ? -5.655 2.215 -17.457 1.00 98.12 83 GLY A N 1
ATOM 612 C CA . GLY A 1 83 ? -6.810 2.897 -18.051 1.00 98.12 83 GLY A CA 1
ATOM 613 C C . GLY A 1 83 ? -7.881 1.959 -18.615 1.00 98.12 83 GLY A C 1
ATOM 614 O O . GLY A 1 83 ? -8.637 2.355 -19.498 1.00 98.12 83 GLY A O 1
ATOM 615 N N . GLN A 1 84 ? -7.910 0.701 -18.172 1.00 98.31 84 GLN A N 1
ATOM 616 C CA . GLN A 1 84 ? -8.822 -0.312 -18.699 1.00 98.31 84 GLN A CA 1
ATOM 617 C C . GLN A 1 84 ? -10.151 -0.308 -17.932 1.00 98.31 84 GLN A C 1
ATOM 619 O O . GLN A 1 84 ? -10.209 0.051 -16.756 1.00 98.31 84 GLN A O 1
ATOM 624 N N . SER A 1 85 ? -11.234 -0.726 -18.588 1.00 98.25 85 SER A N 1
ATOM 625 C CA . SER A 1 85 ? -12.559 -0.827 -17.967 1.00 98.25 85 SER A CA 1
ATOM 626 C C . SER A 1 85 ? -13.134 -2.226 -18.137 1.00 98.25 85 SER A C 1
ATOM 628 O O . SER A 1 85 ? -12.914 -2.841 -19.176 1.00 98.25 85 SER A O 1
ATOM 630 N N . ALA A 1 86 ? -13.906 -2.694 -17.153 1.00 97.50 86 ALA A N 1
ATOM 631 C CA . ALA A 1 86 ? -14.621 -3.972 -17.214 1.00 97.50 86 ALA A CA 1
ATOM 632 C C . ALA A 1 86 ? -13.708 -5.175 -17.528 1.00 97.50 86 ALA A C 1
ATOM 634 O O . ALA A 1 86 ? -14.013 -5.997 -18.390 1.00 97.50 86 ALA A O 1
ATOM 635 N N . LEU A 1 87 ? -12.580 -5.262 -16.819 1.00 97.62 87 LEU A N 1
ATOM 636 C CA . LEU A 1 87 ? -11.656 -6.397 -16.880 1.00 97.62 87 LEU A CA 1
ATOM 637 C C . LEU A 1 87 ? -11.815 -7.311 -15.665 1.00 97.62 87 LEU A C 1
ATOM 639 O O . LEU A 1 87 ? -12.244 -6.864 -14.599 1.00 97.62 87 LEU A O 1
ATOM 643 N N . ALA A 1 88 ? -11.401 -8.564 -15.821 1.00 98.31 88 ALA A N 1
ATOM 644 C CA . ALA A 1 88 ? -11.344 -9.540 -14.746 1.00 98.31 88 ALA A CA 1
ATOM 645 C C . ALA A 1 88 ? -9.972 -10.235 -14.726 1.00 98.31 88 ALA A C 1
ATOM 647 O O . ALA A 1 88 ? -9.443 -10.596 -15.778 1.00 98.31 88 ALA A O 1
ATOM 648 N N . ILE A 1 89 ? -9.403 -10.399 -13.533 1.00 98.62 89 ILE A N 1
ATOM 649 C CA . ILE A 1 89 ? -8.211 -11.202 -13.244 1.00 98.62 89 ILE A CA 1
ATOM 650 C C . ILE A 1 89 ? -8.636 -12.199 -12.175 1.00 98.62 89 ILE A C 1
ATOM 652 O O . ILE A 1 89 ? -8.898 -11.798 -11.041 1.00 98.62 89 ILE A O 1
ATOM 656 N N . GLU A 1 90 ? -8.767 -13.471 -12.539 1.00 98.69 90 GLU A N 1
ATOM 657 C CA . GLU A 1 90 ? -9.422 -14.448 -11.673 1.00 98.69 90 GLU A CA 1
ATOM 658 C C . GLU A 1 90 ? -8.696 -15.793 -11.638 1.00 98.69 90 GLU A C 1
ATOM 660 O O . GLU A 1 90 ? -8.042 -16.172 -12.612 1.00 98.69 90 GLU A O 1
ATOM 665 N N . ASP A 1 91 ? -8.846 -16.501 -10.517 1.00 98.50 91 ASP A N 1
ATOM 666 C CA . ASP A 1 91 ? -8.550 -17.931 -10.371 1.00 98.50 91 ASP A CA 1
ATOM 667 C C . ASP A 1 91 ? -7.101 -18.313 -10.757 1.00 98.50 91 ASP A C 1
ATOM 669 O O . ASP A 1 91 ? -6.854 -19.288 -11.473 1.00 98.50 91 ASP A O 1
ATOM 673 N N . LEU A 1 92 ? -6.119 -17.530 -10.286 1.00 98.44 92 LEU A N 1
ATOM 674 C CA . LEU A 1 92 ? -4.700 -17.741 -10.593 1.00 98.44 92 LEU A CA 1
ATOM 675 C C . LEU A 1 92 ? -3.770 -17.516 -9.400 1.00 98.44 92 LEU A C 1
ATOM 677 O O . LEU A 1 92 ? -4.103 -16.854 -8.417 1.00 98.44 92 LEU A O 1
ATOM 681 N N . GLN A 1 93 ? -2.554 -18.039 -9.534 1.00 98.62 93 GLN A N 1
ATOM 682 C CA . GLN A 1 93 ? -1.481 -17.898 -8.558 1.00 98.62 93 GLN A CA 1
ATOM 683 C C . GLN A 1 93 ? -0.252 -17.250 -9.202 1.00 98.62 93 GLN A C 1
ATOM 685 O O . GLN A 1 93 ? 0.176 -17.650 -10.284 1.00 98.62 93 GLN A O 1
ATOM 690 N N . ILE A 1 94 ? 0.319 -16.262 -8.517 1.00 98.44 94 ILE A N 1
ATOM 691 C CA . ILE A 1 94 ? 1.547 -15.564 -8.891 1.00 98.44 94 ILE A CA 1
ATOM 692 C C . ILE A 1 94 ? 2.589 -15.848 -7.810 1.00 98.44 94 ILE A C 1
ATOM 694 O O . ILE A 1 94 ? 2.493 -15.357 -6.685 1.00 98.44 94 ILE A O 1
ATOM 698 N N . GLU A 1 95 ? 3.591 -16.643 -8.171 1.00 97.69 95 GLU A N 1
ATOM 699 C CA . GLU A 1 95 ? 4.744 -16.938 -7.322 1.00 97.69 95 GLU A CA 1
ATOM 700 C C . GLU A 1 95 ? 5.891 -15.988 -7.661 1.00 97.69 95 GLU A C 1
ATOM 702 O O . GLU A 1 95 ? 6.397 -15.967 -8.785 1.00 97.69 95 GLU A O 1
ATOM 707 N N . GLY A 1 96 ? 6.285 -15.181 -6.683 1.00 95.50 96 GLY A N 1
ATOM 708 C CA . GLY A 1 96 ? 7.452 -14.321 -6.773 1.00 95.50 96 GLY A CA 1
ATOM 709 C C . GLY A 1 96 ? 8.730 -15.022 -6.319 1.00 95.50 96 GLY A C 1
ATOM 710 O O . GLY A 1 96 ? 8.716 -16.024 -5.608 1.00 95.50 96 GLY A O 1
ATOM 711 N N . ASP A 1 97 ? 9.863 -14.444 -6.709 1.00 92.62 97 ASP A N 1
ATOM 712 C CA . ASP A 1 97 ? 11.192 -14.977 -6.409 1.00 92.62 97 ASP A CA 1
ATOM 713 C C . ASP A 1 97 ? 11.906 -14.192 -5.293 1.00 92.62 97 ASP A C 1
ATOM 715 O O . ASP A 1 97 ? 13.091 -13.854 -5.391 1.00 92.62 97 ASP A O 1
ATOM 719 N N . LEU A 1 98 ? 11.169 -13.828 -4.234 1.00 93.94 98 LEU A N 1
ATOM 720 C CA . LEU A 1 98 ? 11.699 -13.030 -3.121 1.00 93.94 98 LEU A CA 1
ATOM 721 C C . LEU A 1 98 ? 12.922 -13.682 -2.459 1.00 93.94 98 LEU A C 1
ATOM 723 O O . LEU A 1 98 ? 13.851 -12.973 -2.074 1.00 93.94 98 LEU A O 1
ATOM 727 N N . ALA A 1 99 ? 12.954 -15.015 -2.368 1.00 91.94 99 ALA A N 1
ATOM 728 C CA . ALA A 1 99 ? 14.041 -15.760 -1.729 1.00 91.94 99 ALA A CA 1
ATOM 729 C C . ALA A 1 99 ? 15.406 -15.562 -2.415 1.00 91.94 99 ALA A C 1
ATOM 731 O O . ALA A 1 99 ? 16.434 -15.598 -1.739 1.00 91.94 99 ALA A O 1
ATOM 732 N N . HIS A 1 100 ? 15.426 -15.316 -3.730 1.00 90.88 100 HIS A N 1
ATOM 733 C CA . HIS A 1 100 ? 16.652 -15.029 -4.480 1.00 90.88 100 HIS A CA 1
ATOM 734 C C . HIS A 1 100 ? 16.863 -13.529 -4.735 1.00 90.88 100 HIS A C 1
ATOM 736 O O . HIS A 1 100 ? 17.864 -13.138 -5.343 1.00 90.88 100 HIS A O 1
ATOM 742 N N . GLN A 1 101 ? 15.968 -12.659 -4.250 1.00 90.31 101 GLN A N 1
ATOM 743 C CA . GLN A 1 101 ? 16.208 -11.222 -4.306 1.00 90.31 101 GLN A CA 1
ATOM 744 C C . GLN A 1 101 ? 17.175 -10.776 -3.206 1.00 90.31 101 GLN A C 1
ATOM 746 O O . GLN A 1 101 ? 17.046 -11.196 -2.054 1.00 90.31 101 GLN A O 1
ATOM 751 N N . PRO A 1 102 ? 18.090 -9.827 -3.492 1.00 88.50 102 PRO A N 1
ATOM 752 C CA . PRO A 1 102 ? 18.928 -9.229 -2.461 1.00 88.50 102 PRO A CA 1
ATOM 753 C C . PRO A 1 102 ? 18.075 -8.690 -1.307 1.00 88.50 102 PRO A C 1
ATOM 755 O O . PRO A 1 102 ? 17.074 -8.014 -1.551 1.00 88.50 102 PRO A O 1
ATOM 758 N N . ALA A 1 103 ? 18.483 -8.932 -0.059 1.00 86.12 103 ALA A N 1
ATOM 759 C CA . ALA A 1 103 ? 17.716 -8.527 1.128 1.00 86.12 103 ALA A CA 1
ATOM 760 C C . ALA A 1 103 ? 17.418 -7.015 1.182 1.00 86.12 103 ALA A C 1
ATOM 762 O O . ALA A 1 103 ? 16.409 -6.597 1.729 1.00 86.12 103 ALA A O 1
ATOM 763 N N . LYS A 1 104 ? 18.283 -6.188 0.578 1.00 83.62 104 LYS A N 1
ATOM 764 C CA . LYS A 1 104 ? 18.118 -4.726 0.489 1.00 83.62 104 LYS A CA 1
ATOM 765 C C . LYS A 1 104 ? 17.562 -4.251 -0.860 1.00 83.62 104 LYS A C 1
ATOM 767 O O . LYS A 1 104 ? 17.695 -3.071 -1.174 1.00 83.62 104 LYS A O 1
ATOM 772 N N . ALA A 1 105 ? 17.018 -5.145 -1.692 1.00 88.62 105 ALA A N 1
ATOM 773 C CA . ALA A 1 105 ? 16.403 -4.708 -2.944 1.00 88.62 105 ALA A CA 1
ATOM 774 C C . ALA A 1 105 ? 15.169 -3.848 -2.633 1.00 88.62 105 ALA A C 1
ATOM 776 O O . ALA A 1 105 ? 14.383 -4.224 -1.759 1.00 88.62 105 ALA A O 1
ATOM 777 N N . PRO A 1 106 ? 15.019 -2.704 -3.312 1.00 90.19 106 PRO A N 1
ATOM 778 C CA . PRO A 1 106 ? 13.962 -1.759 -3.007 1.00 90.19 106 PRO A CA 1
ATOM 779 C C . PRO A 1 106 ? 12.581 -2.318 -3.374 1.00 90.19 106 PRO A C 1
ATOM 781 O O . PRO A 1 106 ? 12.426 -2.891 -4.446 1.00 90.19 106 PRO A O 1
ATOM 784 N N . SER A 1 107 ? 11.587 -2.092 -2.516 1.00 93.50 107 SER A N 1
ATOM 785 C CA . SER A 1 107 ? 10.163 -2.309 -2.812 1.00 93.50 107 SER A CA 1
ATOM 786 C C . SER A 1 107 ? 9.492 -0.977 -3.171 1.00 93.50 107 SER A C 1
ATOM 788 O O . SER A 1 107 ? 9.937 0.081 -2.708 1.00 93.50 107 SER A O 1
ATOM 790 N N . ASP A 1 108 ? 8.471 -1.019 -4.026 1.00 95.00 108 ASP A N 1
ATOM 791 C CA . ASP A 1 108 ? 7.649 0.121 -4.432 1.00 95.00 108 ASP A CA 1
ATOM 792 C C . ASP A 1 108 ? 6.287 -0.335 -4.983 1.00 95.00 108 ASP A C 1
ATOM 794 O O . ASP A 1 108 ? 6.232 -1.305 -5.736 1.00 95.00 108 ASP A O 1
ATOM 798 N N . PHE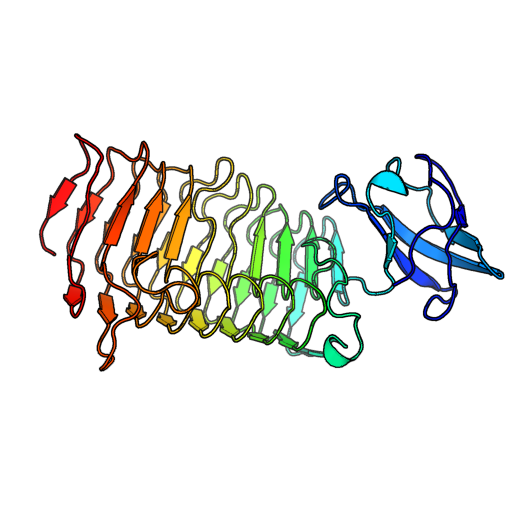 A 1 109 ? 5.203 0.394 -4.710 1.00 95.25 109 PHE A N 1
ATOM 799 C CA . PHE A 1 109 ? 3.857 0.014 -5.163 1.00 95.25 109 PHE A CA 1
ATOM 800 C C . PHE A 1 109 ? 3.733 -0.142 -6.686 1.00 95.25 109 PHE A C 1
ATOM 802 O O . PHE A 1 109 ? 2.936 -0.945 -7.167 1.00 95.25 109 PHE A O 1
ATOM 809 N N . THR A 1 110 ? 4.553 0.569 -7.470 1.00 96.56 110 THR A N 1
ATOM 810 C CA . THR A 1 110 ? 4.543 0.430 -8.936 1.00 96.56 110 THR A CA 1
ATOM 811 C C . THR A 1 110 ? 5.123 -0.900 -9.427 1.00 96.56 110 THR A C 1
ATOM 813 O O . THR A 1 110 ? 4.996 -1.233 -10.606 1.00 96.56 110 THR A O 1
ATOM 816 N N . LEU A 1 111 ? 5.764 -1.663 -8.536 1.00 96.62 111 LEU A N 1
ATOM 817 C CA . LEU A 1 111 ? 6.360 -2.977 -8.777 1.00 96.62 111 LEU A CA 1
ATOM 818 C C . LEU A 1 111 ? 5.500 -4.118 -8.202 1.00 96.62 111 LEU A C 1
ATOM 820 O O . LEU A 1 111 ? 5.983 -5.251 -8.124 1.00 96.62 111 LEU A O 1
ATOM 824 N N . ALA A 1 112 ? 4.252 -3.837 -7.804 1.00 97.69 112 ALA A N 1
ATOM 825 C CA . ALA A 1 112 ? 3.310 -4.824 -7.275 1.00 97.69 112 ALA A CA 1
ATOM 826 C C . ALA A 1 112 ? 3.075 -5.997 -8.240 1.00 97.69 112 ALA A C 1
ATOM 828 O O . ALA A 1 112 ? 3.166 -5.817 -9.450 1.00 97.69 112 ALA A O 1
ATOM 829 N N . ALA A 1 113 ? 2.732 -7.189 -7.743 1.00 98.38 113 ALA A N 1
ATOM 830 C CA . ALA A 1 113 ? 2.520 -8.362 -8.602 1.00 98.38 113 ALA A CA 1
ATOM 831 C C . ALA A 1 113 ? 1.358 -8.165 -9.581 1.00 98.38 113 ALA A C 1
ATOM 833 O O . ALA A 1 113 ? 1.495 -8.416 -10.782 1.00 98.38 113 ALA A O 1
ATOM 834 N N . VAL A 1 114 ? 0.236 -7.667 -9.063 1.00 98.69 114 VAL A N 1
ATOM 835 C CA . VAL A 1 114 ? -0.872 -7.129 -9.854 1.00 98.69 114 VAL A CA 1
ATOM 836 C C . VAL A 1 114 ? -0.878 -5.623 -9.655 1.00 98.69 114 VAL A C 1
ATOM 838 O O . VAL A 1 114 ? -1.037 -5.157 -8.531 1.00 98.69 114 VAL A O 1
ATOM 841 N N . HIS A 1 115 ? -0.721 -4.868 -10.737 1.00 98.44 115 HIS A N 1
ATOM 842 C CA . HIS A 1 115 ? -0.703 -3.410 -10.697 1.00 98.44 115 HIS A CA 1
ATOM 843 C C . HIS A 1 115 ? -1.762 -2.844 -11.649 1.00 98.44 115 HIS A C 1
ATOM 845 O O . HIS A 1 115 ? -1.599 -2.836 -12.873 1.00 98.44 115 HIS A O 1
ATOM 851 N N . LEU A 1 116 ? -2.883 -2.399 -11.085 1.00 98.56 116 LEU A N 1
ATOM 852 C CA . LEU A 1 116 ? -3.946 -1.722 -11.824 1.00 98.56 116 LEU A CA 1
ATOM 853 C C . LEU A 1 116 ? -3.781 -0.213 -11.670 1.00 98.56 116 LEU A C 1
ATOM 855 O O . LEU A 1 116 ? -3.712 0.280 -10.551 1.00 98.56 116 LEU A O 1
ATOM 859 N N . VAL A 1 117 ? -3.770 0.521 -12.781 1.00 98.31 117 VAL A N 1
ATOM 860 C CA . VAL A 1 117 ? -3.654 1.984 -12.790 1.00 98.31 117 VAL A CA 1
ATOM 861 C C . VAL A 1 117 ? -4.831 2.589 -13.542 1.00 98.31 117 VAL A C 1
ATOM 863 O O . VAL A 1 117 ? -5.058 2.260 -14.708 1.00 98.31 117 VAL A O 1
ATOM 866 N N . ASN A 1 118 ? -5.580 3.486 -12.899 1.00 98.38 118 ASN A N 1
ATOM 867 C CA . ASN A 1 118 ? -6.737 4.188 -13.466 1.00 98.38 118 ASN A CA 1
ATOM 868 C C . ASN A 1 118 ? -7.771 3.248 -14.114 1.00 98.38 118 ASN A C 1
ATOM 870 O O . ASN A 1 118 ? -8.363 3.572 -15.144 1.00 98.38 118 ASN A O 1
ATOM 874 N N . CYS A 1 119 ? -7.959 2.058 -13.543 1.00 98.62 119 CYS A N 1
ATOM 875 C CA . CYS A 1 119 ? -8.911 1.080 -14.057 1.00 98.62 119 CYS A CA 1
ATOM 876 C C . CYS A 1 119 ? -10.306 1.303 -13.463 1.00 98.62 119 CYS A C 1
ATOM 878 O O . CYS A 1 119 ? -10.442 1.756 -12.329 1.00 98.62 119 CYS A O 1
ATOM 880 N N . THR A 1 120 ? -11.354 0.976 -14.221 1.00 98.62 120 THR A N 1
ATOM 881 C CA . THR A 1 120 ? -12.745 1.122 -13.759 1.00 98.62 120 THR A CA 1
ATOM 882 C C . THR A 1 120 ? -13.534 -0.171 -13.877 1.00 98.62 120 THR A C 1
ATOM 884 O O . THR A 1 120 ? -13.378 -0.906 -14.853 1.00 98.62 120 THR A O 1
ATOM 887 N N . ARG A 1 121 ? -14.421 -0.457 -12.915 1.00 98.31 121 ARG A N 1
ATOM 888 C CA . ARG A 1 121 ? -15.265 -1.673 -12.928 1.00 98.31 121 ARG A CA 1
ATOM 889 C C . ARG A 1 121 ? -14.448 -2.961 -13.117 1.00 98.31 121 ARG A C 1
ATOM 891 O O . ARG A 1 121 ? -14.889 -3.886 -13.799 1.00 98.31 121 ARG A O 1
ATOM 898 N N . ALA A 1 122 ? -13.227 -2.982 -12.587 1.00 98.50 122 ALA A N 1
ATOM 899 C CA . ALA A 1 122 ? -12.322 -4.119 -12.676 1.00 98.50 122 ALA A CA 1
ATOM 900 C C . ALA A 1 122 ? -12.577 -5.097 -11.526 1.00 98.50 122 ALA A C 1
ATOM 902 O O . ALA A 1 122 ? -12.981 -4.688 -10.436 1.00 98.50 122 ALA A O 1
ATOM 903 N N . ARG A 1 123 ? -12.319 -6.382 -11.760 1.00 98.62 123 ARG A N 1
ATOM 904 C CA . ARG A 1 123 ? -12.434 -7.434 -10.747 1.00 98.62 123 ARG A CA 1
ATOM 905 C C . ARG A 1 123 ? -11.125 -8.200 -10.642 1.00 98.62 123 ARG A C 1
ATOM 907 O O . ARG A 1 123 ? -10.610 -8.674 -11.648 1.00 98.62 123 ARG A O 1
ATOM 914 N N . VAL A 1 124 ? -10.605 -8.316 -9.430 1.00 98.88 124 VAL A N 1
ATOM 915 C CA . VAL A 1 124 ? -9.515 -9.219 -9.067 1.00 98.88 124 VAL A CA 1
ATOM 916 C C . VAL A 1 124 ? -10.107 -10.199 -8.065 1.00 98.88 124 VAL A C 1
ATOM 918 O O . VAL A 1 124 ? -10.533 -9.782 -6.987 1.00 98.88 124 VAL A O 1
ATOM 921 N N . ARG A 1 125 ? -10.235 -11.470 -8.447 1.00 98.88 125 ARG A N 1
ATOM 922 C CA . ARG A 1 125 ? -10.981 -12.460 -7.664 1.00 98.88 125 ARG A CA 1
ATOM 923 C C . ARG A 1 125 ? -10.190 -13.747 -7.498 1.00 98.88 125 ARG A C 1
ATOM 925 O O . ARG A 1 125 ? -9.678 -14.273 -8.476 1.00 98.88 125 ARG A O 1
ATOM 932 N N . ASP A 1 126 ? -10.123 -14.266 -6.276 1.00 98.81 126 ASP A N 1
ATOM 933 C CA . ASP A 1 126 ? -9.501 -15.567 -5.988 1.00 98.81 126 ASP A CA 1
ATOM 934 C C . ASP A 1 126 ? -8.059 -15.675 -6.538 1.00 98.81 126 ASP A C 1
ATOM 936 O O . ASP A 1 126 ? -7.618 -16.711 -7.035 1.00 98.81 126 ASP A O 1
ATOM 940 N N . VAL A 1 127 ? -7.315 -14.563 -6.460 1.00 98.94 127 VAL A N 1
ATOM 941 C CA . VAL A 1 127 ? -5.906 -14.471 -6.862 1.00 98.94 127 VAL A CA 1
ATOM 942 C C . VAL A 1 127 ? -5.009 -14.665 -5.648 1.00 98.94 127 VAL A C 1
ATOM 944 O O . VAL A 1 127 ? -5.160 -13.966 -4.647 1.00 98.94 127 VAL A O 1
ATOM 947 N N . LEU A 1 128 ? -4.030 -15.561 -5.753 1.00 98.88 128 LEU A N 1
ATOM 948 C CA . LEU A 1 128 ? -2.979 -15.738 -4.754 1.00 98.88 128 LEU A CA 1
ATOM 949 C C . LEU A 1 128 ? -1.660 -15.137 -5.247 1.00 98.88 128 LEU A C 1
ATOM 951 O O . LEU A 1 128 ? -1.116 -15.580 -6.251 1.00 98.88 128 LEU A O 1
ATOM 955 N N . VAL A 1 129 ? -1.103 -14.189 -4.500 1.00 98.88 129 VAL A N 1
ATOM 956 C CA . VAL A 1 129 ? 0.268 -13.699 -4.657 1.00 98.88 129 VAL A CA 1
ATOM 957 C C . VAL A 1 129 ? 1.107 -14.184 -3.478 1.00 98.88 129 VAL A C 1
ATOM 959 O O . VAL A 1 129 ? 0.740 -13.971 -2.321 1.00 98.88 129 VAL A O 1
ATOM 962 N N . ALA A 1 130 ? 2.241 -14.826 -3.750 1.00 98.44 130 ALA A N 1
ATOM 963 C CA . ALA A 1 130 ? 3.148 -15.301 -2.711 1.00 98.44 130 ALA A CA 1
ATOM 964 C C . ALA A 1 130 ? 4.603 -14.948 -3.023 1.00 98.44 130 ALA A C 1
ATOM 966 O O . ALA A 1 130 ? 5.041 -15.045 -4.165 1.00 98.44 130 ALA A O 1
ATOM 967 N N . GLY A 1 131 ? 5.367 -14.540 -2.004 1.00 97.88 131 GLY A N 1
ATOM 968 C CA . GLY A 1 131 ? 6.809 -14.327 -2.151 1.00 97.88 131 GLY A CA 1
ATOM 969 C C . GLY A 1 131 ? 7.169 -13.234 -3.159 1.00 97.88 131 GLY A C 1
ATOM 970 O O . GLY A 1 131 ? 8.200 -13.338 -3.823 1.00 97.88 131 GLY A O 1
ATOM 971 N N . TRP A 1 132 ? 6.323 -12.214 -3.332 1.00 97.88 132 TRP A N 1
ATOM 972 C CA . TRP A 1 132 ? 6.589 -11.149 -4.295 1.00 97.88 132 TRP A CA 1
ATOM 973 C C . TRP A 1 132 ? 7.640 -10.160 -3.762 1.00 97.88 132 TRP A C 1
ATOM 975 O O . TRP A 1 132 ? 7.586 -9.783 -2.589 1.00 97.88 132 TRP A O 1
ATOM 985 N N . PRO A 1 133 ? 8.604 -9.698 -4.584 1.00 96.75 133 PRO A N 1
ATOM 986 C CA . PRO A 1 133 ? 9.667 -8.793 -4.136 1.00 96.75 133 PRO A CA 1
ATOM 987 C C . PRO A 1 133 ? 9.230 -7.343 -3.912 1.00 96.75 133 PRO A C 1
ATOM 989 O O . PRO A 1 133 ? 10.068 -6.484 -3.635 1.00 96.75 133 PRO A O 1
ATOM 992 N N . SER A 1 134 ? 7.930 -7.079 -4.008 1.00 97.12 134 SER A N 1
ATOM 993 C CA . SER A 1 134 ? 7.313 -5.802 -3.688 1.00 97.12 134 SER A CA 1
ATOM 994 C C . SER A 1 134 ? 5.890 -6.016 -3.162 1.00 97.12 134 SER A C 1
ATOM 996 O O . SER A 1 134 ? 5.664 -7.026 -2.502 1.00 97.12 134 SER A O 1
ATOM 998 N N . ASP A 1 135 ? 4.949 -5.110 -3.423 1.00 98.31 135 ASP A N 1
ATOM 999 C CA . ASP A 1 135 ? 3.552 -5.252 -2.998 1.00 98.31 135 ASP A CA 1
ATOM 1000 C C . ASP A 1 135 ? 2.848 -6.434 -3.691 1.00 98.31 135 ASP A C 1
ATOM 1002 O O . ASP A 1 135 ? 3.199 -6.828 -4.805 1.00 98.31 135 ASP A O 1
ATOM 1006 N N . GLY A 1 136 ? 1.825 -6.998 -3.051 1.00 98.62 136 GLY A N 1
ATOM 1007 C CA . GLY A 1 136 ? 1.011 -8.064 -3.630 1.00 98.62 136 GLY A CA 1
ATOM 1008 C C . GLY A 1 136 ? 0.095 -7.550 -4.743 1.00 98.62 136 GLY A C 1
ATOM 1009 O O . GLY A 1 136 ? 0.362 -7.740 -5.932 1.00 98.62 136 GLY A O 1
ATOM 1010 N N . ILE A 1 137 ? -1.004 -6.898 -4.358 1.00 98.88 137 ILE A N 1
ATOM 1011 C CA . ILE A 1 137 ? -2.009 -6.352 -5.282 1.00 98.88 137 ILE A CA 1
ATOM 1012 C C . ILE A 1 137 ? -2.149 -4.844 -5.048 1.00 98.88 137 ILE A C 1
ATOM 1014 O O . ILE A 1 137 ? -2.662 -4.411 -4.015 1.00 98.88 137 ILE A O 1
AT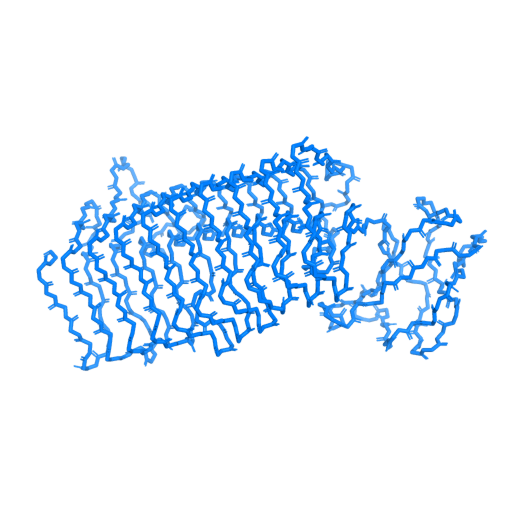OM 1018 N N . GLY A 1 138 ? -1.718 -4.050 -6.028 1.00 98.31 138 GLY A N 1
ATOM 1019 C CA . GLY A 1 138 ? -1.831 -2.592 -6.042 1.00 98.31 138 GLY A CA 1
ATOM 1020 C C . GLY A 1 138 ? -2.928 -2.109 -6.989 1.00 98.31 138 GLY A C 1
ATOM 1021 O O . GLY A 1 138 ? -2.977 -2.508 -8.157 1.00 98.31 138 GLY A O 1
ATOM 1022 N N . VAL A 1 139 ? -3.798 -1.227 -6.495 1.00 98.50 139 VAL A N 1
ATOM 1023 C CA . VAL A 1 139 ? -4.865 -0.586 -7.274 1.00 98.50 139 VAL A CA 1
ATOM 1024 C C . VAL A 1 139 ? -4.745 0.920 -7.105 1.00 98.50 139 VAL A C 1
ATOM 1026 O O . VAL A 1 139 ? -5.147 1.483 -6.090 1.00 98.50 139 VAL A O 1
ATOM 1029 N N . GLN A 1 140 ? -4.209 1.570 -8.130 1.00 97.88 140 GLN A N 1
ATOM 1030 C CA . GLN A 1 140 ? -3.868 2.978 -8.101 1.00 97.88 140 GLN A CA 1
ATOM 1031 C C . GLN A 1 140 ? -4.792 3.805 -9.003 1.00 97.88 140 GLN A C 1
ATOM 1033 O O . GLN A 1 140 ? -4.729 3.711 -10.230 1.00 97.88 140 GLN A O 1
ATOM 1038 N N . GLY A 1 141 ? -5.626 4.653 -8.409 1.00 97.81 141 GLY A N 1
ATOM 1039 C CA . GLY A 1 141 ? -6.600 5.478 -9.122 1.00 97.81 141 GLY A CA 1
ATOM 1040 C C . GLY A 1 141 ? -7.715 4.677 -9.798 1.00 97.81 141 GLY A C 1
ATOM 1041 O O . GLY A 1 141 ? -7.739 3.447 -9.793 1.00 97.81 141 GLY A O 1
ATOM 1042 N N . GLY A 1 142 ? -8.654 5.385 -10.423 1.00 98.12 142 GLY A N 1
ATOM 1043 C CA . GLY A 1 142 ? -9.835 4.775 -11.041 1.00 98.12 142 GLY A CA 1
ATOM 1044 C C . GLY A 1 142 ? -10.998 4.591 -10.062 1.00 98.12 142 GLY A C 1
ATOM 1045 O O . GLY A 1 142 ? -11.052 5.257 -9.027 1.00 98.12 142 GLY A O 1
ATOM 1046 N N . SER A 1 143 ? -11.963 3.734 -10.411 1.00 98.44 143 SER A N 1
ATOM 1047 C CA . SER A 1 143 ? -13.194 3.578 -9.624 1.00 98.44 143 SER A CA 1
ATOM 1048 C C . SER A 1 143 ? -13.851 2.203 -9.726 1.00 98.44 143 SER A C 1
ATOM 1050 O O . SER A 1 143 ? -13.675 1.479 -10.707 1.00 98.44 143 SER A O 1
ATOM 1052 N N . ASP A 1 144 ? -14.665 1.853 -8.730 1.00 97.81 144 ASP A N 1
ATOM 1053 C CA . ASP A 1 144 ? -15.513 0.649 -8.734 1.00 97.81 144 ASP A CA 1
ATOM 1054 C C . ASP A 1 144 ? -14.725 -0.654 -8.966 1.00 97.81 144 ASP A C 1
ATOM 1056 O O . ASP A 1 144 ? -15.187 -1.577 -9.644 1.00 97.81 144 ASP A O 1
ATOM 1060 N N . VAL A 1 145 ? -13.498 -0.719 -8.446 1.00 98.62 145 VAL A N 1
ATOM 1061 C CA . VAL A 1 145 ? -12.658 -1.920 -8.501 1.00 98.62 145 VAL A CA 1
ATOM 1062 C C . VAL A 1 145 ? -13.018 -2.848 -7.346 1.00 98.62 145 VAL A C 1
ATOM 1064 O O . VAL A 1 145 ? -13.222 -2.408 -6.219 1.00 98.62 145 VAL A O 1
ATOM 1067 N N . GLN A 1 146 ? -13.087 -4.145 -7.617 1.00 98.88 146 GLN A N 1
ATOM 1068 C CA . GLN A 1 146 ? -13.368 -5.166 -6.614 1.00 98.88 146 GLN A CA 1
ATOM 1069 C C . GLN A 1 146 ? -12.167 -6.100 -6.480 1.00 98.88 146 GLN A C 1
ATOM 1071 O O . GLN A 1 146 ? -11.758 -6.707 -7.466 1.00 98.88 146 GLN A O 1
ATOM 1076 N N . VAL A 1 147 ? -11.627 -6.224 -5.270 1.00 98.94 147 VAL A N 1
ATOM 1077 C CA . VAL A 1 147 ? -10.584 -7.187 -4.895 1.00 98.94 147 VAL A CA 1
ATOM 1078 C C . VAL A 1 147 ? -11.188 -8.140 -3.866 1.00 98.94 147 VAL A C 1
ATOM 1080 O O . VAL A 1 147 ? -11.433 -7.755 -2.719 1.00 98.94 147 VAL A O 1
ATOM 1083 N N . ILE A 1 148 ? -11.524 -9.353 -4.307 1.00 98.88 148 ILE A N 1
ATOM 1084 C CA . ILE A 1 148 ? -12.390 -10.283 -3.570 1.00 98.88 148 ILE A CA 1
ATOM 1085 C C . ILE A 1 148 ? -11.707 -11.640 -3.416 1.00 98.88 148 ILE A C 1
ATOM 1087 O O . ILE A 1 148 ? -11.230 -12.197 -4.402 1.00 98.88 148 ILE A O 1
ATOM 1091 N N . GLY A 1 149 ? -11.688 -12.204 -2.206 1.00 98.88 149 GLY A N 1
ATOM 1092 C CA . GLY A 1 149 ? -11.190 -13.574 -1.989 1.00 98.88 149 GLY A CA 1
ATOM 1093 C C . GLY A 1 149 ? -9.700 -13.761 -2.310 1.00 98.88 149 GLY A C 1
ATOM 1094 O O . GLY A 1 149 ? -9.218 -14.883 -2.446 1.00 98.88 149 GLY A O 1
ATOM 1095 N N . CYS A 1 150 ? -8.956 -12.668 -2.468 1.00 98.94 150 CYS A N 1
ATOM 1096 C CA . CYS A 1 150 ? -7.556 -12.692 -2.861 1.00 98.94 150 CYS A CA 1
ATOM 1097 C C . CYS A 1 150 ? -6.642 -12.904 -1.656 1.00 98.94 150 CYS A C 1
ATOM 1099 O O . CYS A 1 150 ? -6.998 -12.66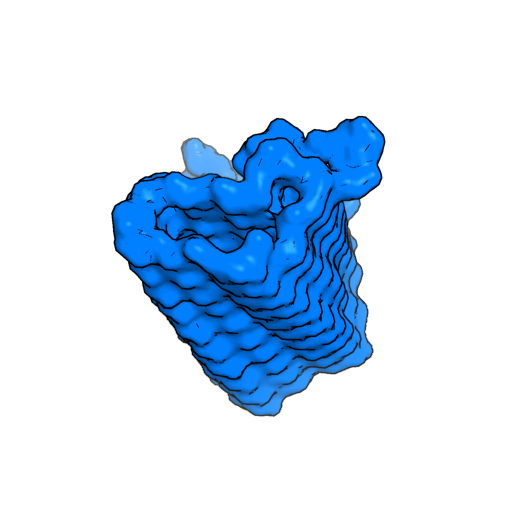3 -0.501 1.00 98.94 150 CYS A O 1
ATOM 1101 N N . GLN A 1 151 ? -5.420 -13.339 -1.934 1.00 98.94 151 GLN A N 1
ATOM 1102 C CA . GLN A 1 151 ? -4.427 -13.657 -0.925 1.00 98.94 151 GLN A CA 1
ATOM 1103 C C . GLN A 1 151 ? -3.079 -13.031 -1.280 1.00 98.94 151 GLN A C 1
ATOM 1105 O O . GLN A 1 151 ? -2.632 -13.152 -2.416 1.00 98.94 151 GLN A O 1
ATOM 1110 N N . ALA A 1 152 ? -2.419 -12.402 -0.310 1.00 98.88 152 ALA A N 1
ATOM 1111 C CA . ALA A 1 152 ? -1.080 -11.838 -0.457 1.00 98.88 152 ALA A CA 1
ATOM 1112 C C . ALA A 1 152 ? -0.190 -12.276 0.715 1.00 98.88 152 ALA A C 1
ATOM 1114 O O . ALA A 1 152 ? -0.384 -11.856 1.861 1.00 98.88 152 ALA A O 1
ATOM 1115 N N . HIS A 1 153 ? 0.776 -13.149 0.429 1.00 98.62 153 HIS A N 1
ATOM 1116 C CA . HIS A 1 153 ? 1.557 -13.846 1.450 1.00 98.62 153 HIS A CA 1
ATOM 1117 C C . HIS A 1 153 ? 3.049 -13.594 1.292 1.00 98.62 153 HIS A C 1
ATOM 1119 O O . HIS A 1 153 ? 3.602 -13.846 0.221 1.00 98.62 153 HIS A O 1
ATOM 1125 N N . ARG A 1 154 ? 3.737 -13.232 2.380 1.00 98.44 154 ARG A N 1
ATOM 1126 C CA . ARG A 1 154 ? 5.208 -13.118 2.397 1.00 98.44 154 ARG A CA 1
ATOM 1127 C C . ARG A 1 154 ? 5.748 -12.233 1.268 1.00 98.44 154 ARG A C 1
ATOM 1129 O O . ARG A 1 154 ? 6.768 -12.552 0.662 1.00 98.44 154 ARG A O 1
ATOM 1136 N N . CYS A 1 155 ? 5.031 -11.165 0.942 1.00 98.44 155 CYS A N 1
ATOM 1137 C CA . CYS A 1 155 ? 5.492 -10.136 0.024 1.00 98.44 155 CYS A CA 1
ATOM 1138 C C . CYS A 1 155 ? 6.425 -9.173 0.773 1.00 98.44 155 CYS A C 1
ATOM 1140 O O . CYS A 1 155 ? 6.242 -8.924 1.966 1.00 98.44 155 CYS A O 1
ATOM 1142 N N . ARG A 1 156 ? 7.429 -8.623 0.082 1.00 97.69 156 ARG A N 1
ATOM 1143 C CA . ARG A 1 156 ? 8.339 -7.621 0.670 1.00 97.69 156 ARG A CA 1
ATOM 1144 C C . ARG A 1 156 ? 7.660 -6.268 0.899 1.00 97.69 156 ARG A C 1
ATOM 1146 O O . ARG A 1 156 ? 8.134 -5.456 1.686 1.00 97.69 156 ARG A O 1
ATOM 1153 N N . GLY A 1 157 ? 6.601 -5.996 0.152 1.00 97.75 157 GLY A N 1
ATOM 1154 C CA . GLY A 1 157 ? 5.794 -4.799 0.305 1.00 97.75 157 GLY A CA 1
ATOM 1155 C C . GLY A 1 157 ? 4.543 -5.029 1.150 1.00 97.75 157 GLY A C 1
ATOM 1156 O O . GLY A 1 157 ? 4.505 -5.910 2.012 1.00 97.75 157 GLY A O 1
ATOM 1157 N N . HIS A 1 158 ? 3.511 -4.240 0.873 1.00 98.69 158 HIS A N 1
ATOM 1158 C CA . HIS A 1 158 ? 2.171 -4.433 1.422 1.00 98.69 158 HIS A CA 1
ATOM 1159 C C . HIS A 1 158 ? 1.476 -5.631 0.764 1.00 98.69 158 HIS A C 1
ATOM 1161 O O . HIS A 1 158 ? 1.760 -5.976 -0.386 1.00 98.69 158 HIS A O 1
ATOM 1167 N N . GLY A 1 159 ? 0.519 -6.251 1.454 1.00 98.81 159 GLY A N 1
ATOM 1168 C CA . GLY A 1 159 ? -0.336 -7.263 0.829 1.00 98.81 159 GLY A CA 1
ATOM 1169 C C . GLY A 1 159 ? -1.258 -6.650 -0.233 1.00 98.81 159 GLY A C 1
ATOM 1170 O O . GLY A 1 159 ? -1.253 -7.061 -1.396 1.00 98.81 159 GLY A O 1
ATOM 1171 N N . PHE A 1 160 ? -2.003 -5.622 0.171 1.00 98.88 160 PHE A N 1
ATOM 1172 C CA . PHE A 1 160 ? -2.936 -4.871 -0.668 1.00 98.88 160 PHE A CA 1
ATOM 1173 C C . PHE A 1 160 ? -2.664 -3.372 -0.577 1.00 98.88 160 PHE A C 1
ATOM 1175 O O . PHE A 1 160 ? -2.397 -2.855 0.506 1.00 98.88 160 PHE A O 1
ATOM 1182 N N . HIS A 1 161 ? -2.772 -2.666 -1.698 1.00 98.56 161 HIS A N 1
ATOM 1183 C CA . HIS A 1 161 ? -2.445 -1.244 -1.755 1.00 98.56 161 HIS A CA 1
ATOM 1184 C C . HIS A 1 161 ? -3.458 -0.474 -2.617 1.00 98.56 161 HIS A C 1
ATOM 1186 O O . HIS A 1 161 ? -3.239 -0.305 -3.817 1.00 98.56 161 HIS A O 1
ATOM 1192 N N . PRO A 1 162 ? -4.607 -0.051 -2.054 1.00 98.00 162 PRO A N 1
ATOM 1193 C CA . PRO A 1 162 ? -5.441 0.983 -2.658 1.00 98.00 162 PRO A CA 1
ATOM 1194 C C . PRO A 1 162 ? -4.763 2.350 -2.555 1.00 98.00 162 PRO A C 1
ATOM 1196 O O . PRO A 1 162 ? -4.471 2.814 -1.452 1.00 98.00 162 PRO A O 1
ATOM 1199 N N . GLY A 1 163 ? -4.572 3.033 -3.682 1.00 96.81 163 GLY A N 1
ATOM 1200 C CA . GLY A 1 163 ? -3.933 4.340 -3.643 1.00 96.81 163 GLY A CA 1
ATOM 1201 C C . GLY A 1 163 ? -4.257 5.297 -4.780 1.00 96.81 163 GLY A C 1
ATOM 1202 O O . GLY A 1 163 ? -5.037 4.996 -5.683 1.00 96.81 163 GLY A O 1
ATOM 1203 N N . THR A 1 164 ? -3.616 6.466 -4.751 1.00 95.88 164 THR A N 1
ATOM 1204 C CA . THR A 1 164 ? -3.602 7.463 -5.840 1.00 95.88 164 THR A CA 1
ATOM 1205 C C . THR A 1 164 ? -5.008 7.864 -6.303 1.00 95.88 164 THR A C 1
ATOM 1207 O O . THR A 1 164 ? -5.356 7.753 -7.478 1.00 95.88 164 THR A O 1
ATOM 1210 N N . GLY A 1 165 ? -5.856 8.320 -5.382 1.00 96.56 165 GLY A N 1
ATOM 1211 C CA . GLY A 1 165 ? -7.182 8.833 -5.741 1.00 96.56 165 GLY A CA 1
ATOM 1212 C C . GLY A 1 165 ? -8.207 7.775 -6.165 1.00 96.56 165 GLY A C 1
ATOM 1213 O O . GLY A 1 165 ? -9.214 8.126 -6.782 1.00 96.56 165 GLY A O 1
ATOM 1214 N N . LEU A 1 166 ? -7.966 6.491 -5.872 1.00 98.31 166 LEU A N 1
ATOM 1215 C CA . LEU A 1 166 ? -8.948 5.422 -6.066 1.00 98.31 166 LEU A CA 1
ATOM 1216 C C . LEU A 1 166 ? -10.255 5.755 -5.331 1.00 98.31 166 LEU A C 1
ATOM 1218 O O . LEU A 1 166 ? -10.231 6.211 -4.186 1.00 98.31 166 LEU A O 1
ATOM 1222 N N . THR A 1 167 ? -11.398 5.498 -5.969 1.00 98.31 167 THR A N 1
ATOM 1223 C CA . THR A 1 167 ? -12.711 5.738 -5.356 1.00 98.31 167 THR A CA 1
ATOM 1224 C C . THR A 1 167 ? -13.669 4.555 -5.466 1.00 98.31 167 THR A C 1
ATOM 1226 O O . THR A 1 167 ? -13.663 3.825 -6.456 1.00 98.31 167 THR A O 1
ATOM 1229 N N . GLY A 1 168 ? -14.500 4.344 -4.444 1.00 98.06 168 GLY A N 1
ATOM 1230 C CA . GLY A 1 168 ? -15.588 3.356 -4.478 1.00 98.06 168 GLY A CA 1
ATOM 1231 C C . GLY A 1 168 ? -15.142 1.895 -4.622 1.00 98.06 168 GLY A C 1
ATOM 1232 O O . GLY A 1 168 ? -15.945 1.043 -5.001 1.00 98.06 168 GLY A O 1
ATOM 1233 N N . ALA A 1 169 ? -13.867 1.585 -4.373 1.00 98.50 169 ALA A N 1
ATOM 1234 C CA . ALA A 1 169 ? -13.372 0.218 -4.476 1.00 98.50 169 ALA A CA 1
ATOM 1235 C C . ALA A 1 169 ? -13.740 -0.616 -3.243 1.00 98.50 169 ALA A C 1
ATOM 1237 O O . ALA A 1 169 ? -13.922 -0.101 -2.137 1.00 98.50 169 ALA A O 1
ATOM 1238 N N . VAL A 1 170 ? -13.813 -1.929 -3.438 1.00 98.88 170 VAL A N 1
ATOM 1239 C CA . VAL A 1 170 ? -14.140 -2.897 -2.391 1.00 98.88 170 VAL A CA 1
ATOM 1240 C C . VAL A 1 170 ? -13.024 -3.923 -2.282 1.00 98.88 170 VAL A C 1
ATOM 1242 O O . VAL A 1 170 ? -12.713 -4.606 -3.253 1.00 98.88 170 VAL A O 1
ATOM 1245 N N . PHE A 1 171 ? -12.469 -4.062 -1.083 1.00 98.94 171 PHE A N 1
ATOM 1246 C CA . PHE A 1 171 ? -11.518 -5.098 -0.703 1.00 98.94 171 PHE A CA 1
ATOM 1247 C C . PHE A 1 171 ? -12.195 -5.986 0.335 1.00 98.94 171 PHE A C 1
ATOM 1249 O O . PHE A 1 171 ? -12.326 -5.589 1.497 1.00 98.94 171 PHE A O 1
ATOM 1256 N N . THR A 1 172 ? -12.666 -7.168 -0.070 1.00 98.94 172 THR A N 1
ATOM 1257 C CA . THR A 1 172 ? -13.414 -8.042 0.839 1.00 98.94 172 THR A CA 1
ATOM 1258 C C . THR A 1 172 ? -13.060 -9.520 0.771 1.00 98.94 172 THR A C 1
ATOM 1260 O O . THR A 1 172 ? -12.741 -10.053 -0.289 1.00 98.94 172 THR A O 1
ATOM 1263 N N . GLY A 1 173 ? -13.117 -10.197 1.921 1.00 98.88 173 GLY A N 1
ATOM 1264 C CA . GLY A 1 173 ? -12.823 -11.628 2.016 1.00 98.88 173 GLY A CA 1
ATOM 1265 C C . GLY A 1 173 ? -11.367 -11.980 1.705 1.00 98.88 173 GLY A C 1
ATOM 1266 O O . GLY A 1 173 ? -11.084 -13.125 1.366 1.00 98.88 173 GLY A O 1
ATOM 1267 N N . ASN A 1 174 ? -10.451 -11.012 1.766 1.00 98.94 174 ASN A N 1
ATOM 1268 C CA . ASN A 1 174 ? -9.052 -11.212 1.416 1.00 98.94 174 ASN A CA 1
ATOM 1269 C C . ASN A 1 174 ? -8.209 -11.646 2.619 1.00 98.94 174 ASN A C 1
ATOM 1271 O O . ASN A 1 174 ? -8.563 -11.401 3.776 1.00 98.94 174 ASN A O 1
ATOM 1275 N N . VAL A 1 175 ? -7.044 -12.229 2.337 1.00 98.94 175 VAL A N 1
ATOM 1276 C CA . VAL A 1 175 ? -6.052 -12.610 3.348 1.00 98.94 175 VAL A CA 1
ATOM 1277 C C . VAL A 1 175 ? -4.707 -11.968 3.033 1.00 98.94 175 VAL A C 1
ATOM 1279 O O . VAL A 1 175 ? -4.161 -12.180 1.955 1.00 98.94 175 VAL A O 1
ATOM 1282 N N . ALA A 1 176 ? -4.134 -11.235 3.984 1.00 98.94 176 ALA A N 1
ATOM 1283 C CA . ALA A 1 176 ? -2.743 -10.789 3.912 1.00 98.94 176 ALA A CA 1
ATOM 1284 C C . ALA A 1 176 ? -1.971 -11.357 5.098 1.00 98.94 176 ALA A C 1
ATOM 1286 O O . ALA A 1 176 ? -2.348 -11.103 6.249 1.00 98.94 176 ALA A O 1
ATOM 1287 N N . ARG A 1 177 ? -0.904 -12.119 4.837 1.00 98.81 177 ARG A N 1
ATOM 1288 C CA . ARG A 1 177 ? -0.111 -12.705 5.920 1.00 98.81 177 ARG A CA 1
ATOM 1289 C C . ARG A 1 177 ? 1.387 -12.600 5.728 1.00 98.81 177 ARG A C 1
ATOM 1291 O O . ARG A 1 177 ? 1.900 -12.796 4.624 1.00 98.81 177 ARG A O 1
ATOM 1298 N N . ASP A 1 178 ? 2.076 -12.395 6.844 1.00 98.75 178 ASP A N 1
ATOM 1299 C CA . ASP A 1 178 ? 3.536 -12.430 6.930 1.00 98.75 178 ASP A CA 1
ATOM 1300 C C . ASP A 1 178 ? 4.231 -11.506 5.907 1.00 98.75 178 ASP A C 1
ATOM 1302 O O . ASP A 1 178 ? 5.348 -11.794 5.475 1.00 98.75 178 ASP A O 1
ATOM 1306 N N . ASN A 1 179 ? 3.568 -10.428 5.467 1.00 98.81 179 ASN A N 1
ATOM 1307 C CA . ASN A 1 179 ? 4.174 -9.439 4.577 1.00 98.81 179 ASN A CA 1
ATOM 1308 C C . ASN A 1 179 ? 5.137 -8.545 5.371 1.00 98.81 179 ASN A C 1
ATOM 1310 O O . ASN A 1 179 ? 4.933 -8.303 6.564 1.00 98.81 179 ASN A O 1
ATOM 1314 N N . GLU A 1 180 ? 6.197 -8.054 4.730 1.00 98.44 180 GLU A N 1
ATOM 1315 C CA . GLU A 1 180 ? 7.214 -7.245 5.417 1.00 98.44 180 GLU A CA 1
ATOM 1316 C C . GLU A 1 180 ? 6.718 -5.827 5.764 1.00 98.44 180 GLU A C 1
ATOM 1318 O O . GLU A 1 180 ? 7.330 -5.178 6.615 1.00 98.44 180 GLU A O 1
ATOM 1323 N N . TRP A 1 181 ? 5.616 -5.355 5.162 1.00 98.56 181 TRP A N 1
ATOM 1324 C CA . TRP A 1 181 ? 4.927 -4.106 5.526 1.00 98.56 181 TRP A CA 1
ATOM 1325 C C . TRP A 1 181 ? 3.510 -4.385 6.061 1.00 98.56 181 TRP A C 1
ATOM 1327 O O . TRP A 1 181 ? 3.351 -5.262 6.909 1.00 98.56 181 TRP A O 1
ATOM 1337 N N . ASP A 1 182 ? 2.497 -3.608 5.665 1.00 98.88 182 ASP A N 1
ATOM 1338 C CA . ASP A 1 182 ? 1.113 -3.781 6.136 1.00 98.88 182 ASP A CA 1
ATOM 1339 C C . ASP A 1 182 ? 0.375 -4.910 5.409 1.00 98.88 182 ASP A C 1
ATOM 1341 O O . ASP A 1 182 ? 0.686 -5.256 4.265 1.00 98.88 182 ASP A O 1
ATOM 1345 N N . GLY A 1 183 ? -0.672 -5.440 6.046 1.00 98.88 183 GLY A N 1
ATOM 1346 C CA . GLY A 1 183 ? -1.624 -6.315 5.363 1.00 98.88 183 GLY A CA 1
ATOM 1347 C C . GLY A 1 183 ? -2.345 -5.582 4.228 1.00 98.88 183 GLY A C 1
ATOM 1348 O O . GLY A 1 183 ? -2.359 -6.051 3.089 1.00 98.88 183 GLY A O 1
ATOM 1349 N N . LEU A 1 184 ? -2.870 -4.396 4.528 1.00 98.88 184 LEU A N 1
ATOM 1350 C CA . LEU A 1 184 ? -3.382 -3.431 3.559 1.00 98.88 184 LEU A CA 1
ATOM 1351 C C . LEU A 1 184 ? -2.895 -2.025 3.918 1.00 98.88 184 LEU A C 1
ATOM 1353 O O . LEU A 1 184 ? -2.941 -1.659 5.091 1.00 98.88 184 LEU A O 1
ATOM 1357 N N . PHE A 1 185 ? -2.485 -1.233 2.929 1.00 98.56 185 PHE A N 1
ATOM 1358 C CA . PHE A 1 185 ? -2.093 0.165 3.121 1.00 98.56 185 PHE A CA 1
ATOM 1359 C C . PHE A 1 185 ? -2.912 1.109 2.239 1.00 98.56 185 PHE A C 1
ATOM 1361 O O . PHE A 1 185 ? -2.958 0.952 1.020 1.00 98.56 185 PHE A O 1
ATOM 1368 N N . PHE A 1 186 ? -3.573 2.070 2.879 1.00 97.81 186 PHE A N 1
ATOM 1369 C CA . PHE A 1 186 ? -4.252 3.185 2.226 1.00 97.81 186 PHE A CA 1
ATOM 1370 C C . PHE A 1 186 ? -3.236 4.266 1.841 1.00 97.81 186 PHE A C 1
ATOM 1372 O O . PHE A 1 186 ? -2.375 4.600 2.651 1.00 97.81 186 PHE A O 1
ATOM 1379 N N . CYS A 1 187 ? -3.327 4.793 0.615 1.00 92.81 187 CYS A N 1
ATOM 1380 C CA . CYS A 1 187 ? -2.375 5.785 0.118 1.00 92.81 187 CYS A CA 1
ATOM 1381 C C . CYS A 1 187 ? -3.025 6.906 -0.705 1.00 92.81 187 CYS A C 1
ATOM 1383 O O . CYS A 1 187 ? -3.434 6.697 -1.846 1.00 92.81 187 CYS A O 1
ATOM 1385 N N . ALA A 1 188 ? -2.958 8.127 -0.189 1.00 92.75 188 ALA A N 1
ATOM 1386 C CA . ALA A 1 188 ? -3.175 9.382 -0.903 1.00 92.75 188 ALA A CA 1
ATOM 1387 C C . ALA A 1 188 ? -4.505 9.528 -1.664 1.00 92.75 188 ALA A C 1
ATOM 1389 O O . ALA A 1 188 ? -4.699 9.069 -2.801 1.00 92.75 188 ALA A O 1
ATOM 1390 N N . SER A 1 189 ? -5.370 10.362 -1.088 1.00 93.81 189 SER A N 1
ATOM 1391 C CA . SER A 1 189 ? -6.621 10.848 -1.663 1.00 93.81 189 SER A CA 1
ATOM 1392 C C . SER A 1 189 ? -7.635 9.771 -2.068 1.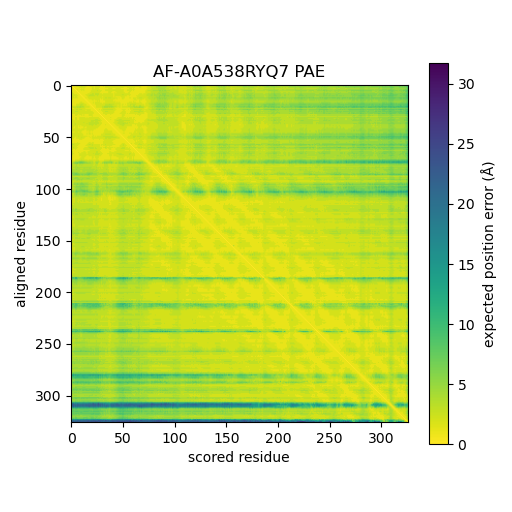00 93.81 189 SER A C 1
ATOM 1394 O O . SER A 1 189 ? -8.542 10.064 -2.859 1.00 93.81 189 SER A O 1
ATOM 1396 N N . VAL A 1 190 ? -7.539 8.553 -1.537 1.00 95.31 190 VAL A N 1
ATOM 1397 C CA . VAL A 1 190 ? -8.539 7.508 -1.749 1.00 95.31 190 VAL A CA 1
ATOM 1398 C C . VAL A 1 190 ? -9.807 7.773 -0.950 1.00 95.31 190 VAL A C 1
ATOM 1400 O O . VAL A 1 190 ? -9.789 8.244 0.191 1.00 95.31 190 VAL A O 1
ATOM 1403 N N . ARG A 1 191 ? -10.952 7.510 -1.581 1.00 97.06 191 ARG A N 1
ATOM 1404 C CA . ARG A 1 191 ? -12.258 7.894 -1.040 1.00 97.06 191 ARG A CA 1
ATOM 1405 C C . ARG A 1 191 ? -13.285 6.794 -1.186 1.00 97.06 191 ARG A C 1
ATOM 1407 O O . ARG A 1 191 ? -13.335 6.113 -2.204 1.00 97.06 191 ARG A O 1
ATOM 1414 N N . GLN A 1 192 ? -14.167 6.672 -0.198 1.00 97.94 192 GLN A N 1
ATOM 1415 C CA . GLN A 1 192 ? -15.305 5.745 -0.262 1.00 97.94 192 GLN A CA 1
ATOM 1416 C C . GLN A 1 192 ? -14.886 4.280 -0.494 1.00 97.94 192 GLN A C 1
ATOM 1418 O O . GLN A 1 192 ? -15.638 3.494 -1.071 1.00 97.94 192 GLN A O 1
ATOM 1423 N N . ILE A 1 193 ? -13.684 3.904 -0.054 1.00 98.38 193 ILE A N 1
ATOM 1424 C CA . ILE A 1 193 ? -13.191 2.532 -0.136 1.00 98.38 193 ILE A CA 1
ATOM 1425 C C . ILE A 1 193 ? -13.785 1.719 1.012 1.00 98.38 193 ILE A C 1
ATOM 1427 O O . ILE A 1 193 ? -13.796 2.154 2.166 1.00 98.38 193 ILE A O 1
ATOM 1431 N N . THR A 1 194 ? -14.256 0.514 0.699 1.00 98.81 194 THR A N 1
ATOM 1432 C CA . THR A 1 194 ? -14.710 -0.458 1.698 1.00 98.81 194 THR A CA 1
ATOM 1433 C C . THR A 1 194 ? -13.681 -1.569 1.838 1.00 98.81 194 THR A C 1
ATOM 1435 O O . THR A 1 194 ? -13.435 -2.310 0.891 1.00 98.81 194 THR A O 1
ATOM 1438 N N . VAL A 1 195 ? -13.117 -1.716 3.032 1.00 98.94 195 VAL A N 1
ATOM 1439 C CA . VAL A 1 195 ? -12.246 -2.832 3.412 1.00 98.94 195 VAL A CA 1
ATOM 1440 C C . VAL A 1 195 ? -13.006 -3.670 4.430 1.00 98.94 195 VAL A C 1
ATOM 1442 O O . VAL A 1 195 ? -13.146 -3.258 5.584 1.00 98.94 195 VAL A O 1
ATOM 1445 N N . SER A 1 196 ? -13.555 -4.813 4.013 1.00 98.94 196 SER A N 1
ATOM 1446 C CA . SER A 1 196 ? -14.447 -5.597 4.871 1.00 98.94 196 SER A CA 1
ATOM 1447 C C . SER A 1 196 ? -14.201 -7.098 4.904 1.00 98.94 196 SER A C 1
ATOM 1449 O O . SER A 1 196 ? -13.893 -7.714 3.891 1.00 98.94 196 SER A O 1
ATOM 1451 N N . SER A 1 197 ? -14.408 -7.726 6.063 1.00 98.88 197 SER A N 1
ATOM 1452 C CA . SER A 1 197 ? -14.334 -9.192 6.203 1.00 98.88 197 SER A CA 1
ATOM 1453 C C . SER A 1 197 ? -12.993 -9.795 5.754 1.00 98.88 197 SER A C 1
ATOM 1455 O O . SER A 1 197 ? -12.957 -10.914 5.248 1.00 98.88 197 SER A O 1
ATOM 1457 N N . ASN A 1 198 ? -11.892 -9.056 5.912 1.00 98.94 198 ASN A N 1
ATOM 1458 C CA . ASN A 1 198 ? -10.548 -9.530 5.583 1.00 98.94 198 ASN A CA 1
ATOM 1459 C C . ASN A 1 198 ? -9.830 -10.095 6.818 1.00 98.94 198 ASN A C 1
ATOM 1461 O O . ASN A 1 198 ? -10.179 -9.774 7.957 1.00 98.94 198 ASN A O 1
ATOM 1465 N N . VAL A 1 199 ? -8.791 -10.897 6.586 1.00 98.94 199 VAL A N 1
ATOM 1466 C CA . VAL A 1 199 ? -7.899 -11.430 7.624 1.00 98.94 199 VAL A CA 1
ATOM 1467 C C . VAL A 1 199 ? -6.474 -10.951 7.365 1.00 98.94 199 VAL A C 1
ATOM 1469 O O . VAL A 1 199 ? -5.831 -11.370 6.403 1.00 98.94 199 VAL A O 1
ATOM 1472 N N . PHE A 1 200 ? -5.962 -10.087 8.238 1.00 98.94 200 PHE A N 1
ATOM 1473 C CA . PHE A 1 200 ? -4.625 -9.510 8.142 1.00 98.94 200 PHE A CA 1
ATOM 1474 C C . PHE A 1 200 ? -3.794 -9.910 9.358 1.00 98.94 200 PHE A C 1
ATOM 1476 O O . PHE A 1 200 ? -4.015 -9.414 10.466 1.00 98.94 200 PHE A O 1
ATOM 1483 N N . THR A 1 201 ? -2.856 -10.840 9.161 1.00 98.88 201 THR A N 1
ATOM 1484 C CA . THR A 1 201 ? -2.143 -11.469 10.276 1.00 98.88 201 THR A CA 1
ATOM 1485 C C . THR A 1 201 ? -0.641 -11.594 10.088 1.00 98.88 201 THR A C 1
ATOM 1487 O O . THR A 1 201 ? -0.167 -11.895 8.998 1.00 98.88 201 THR A O 1
ATOM 1490 N N . GLY A 1 202 ? 0.128 -11.372 11.155 1.00 98.75 202 GLY A N 1
ATOM 1491 C CA . GLY A 1 202 ? 1.579 -11.574 11.121 1.00 98.75 202 GLY A CA 1
ATOM 1492 C C . GLY A 1 202 ? 2.333 -10.606 10.204 1.00 98.75 202 GLY A C 1
ATOM 1493 O O . GLY A 1 202 ? 3.522 -10.802 9.970 1.00 98.75 202 GLY A O 1
ATOM 1494 N N . ASN A 1 203 ? 1.675 -9.570 9.672 1.00 98.94 203 ASN A N 1
ATOM 1495 C CA . ASN A 1 203 ? 2.340 -8.570 8.843 1.00 98.94 203 ASN A CA 1
ATOM 1496 C C . ASN A 1 203 ? 3.272 -7.740 9.730 1.00 98.94 203 ASN A C 1
ATOM 1498 O O . ASN A 1 203 ? 2.943 -7.436 10.882 1.00 98.94 203 ASN A O 1
ATOM 1502 N N . ALA A 1 204 ? 4.459 -7.395 9.234 1.00 98.75 204 ALA A N 1
ATOM 1503 C CA . ALA A 1 204 ? 5.471 -6.779 10.085 1.00 98.75 204 ALA A CA 1
ATOM 1504 C C . ALA A 1 204 ? 5.120 -5.329 10.461 1.00 98.75 204 ALA A C 1
ATOM 1506 O O . ALA A 1 204 ? 5.662 -4.811 11.443 1.00 98.75 204 ALA A O 1
ATOM 1507 N N . TRP A 1 205 ? 4.227 -4.670 9.712 1.00 98.75 205 TRP A N 1
ATOM 1508 C CA . TRP A 1 205 ? 3.632 -3.385 10.091 1.00 98.75 205 TRP A CA 1
ATOM 1509 C C . TRP A 1 205 ? 2.212 -3.574 10.639 1.00 98.75 205 TRP A C 1
ATOM 1511 O O . TRP A 1 205 ? 2.040 -4.387 11.544 1.00 98.75 205 TRP A O 1
ATOM 1521 N N . SER A 1 206 ? 1.224 -2.793 10.208 1.00 98.88 206 SER A N 1
ATOM 1522 C CA . SER A 1 206 ? -0.150 -2.868 10.706 1.00 98.88 206 SER A CA 1
ATOM 1523 C C . SER A 1 206 ? -0.963 -3.912 9.934 1.00 98.88 206 SER A C 1
ATOM 1525 O O . SER A 1 206 ? -0.614 -4.315 8.823 1.00 98.88 206 SER A O 1
ATOM 1527 N N . GLY A 1 207 ? -2.082 -4.360 10.509 1.00 98.88 207 GLY A N 1
ATOM 1528 C CA . GLY A 1 207 ? -3.062 -5.138 9.740 1.00 98.88 207 GLY A CA 1
ATOM 1529 C C . GLY A 1 207 ? -3.645 -4.286 8.609 1.00 98.88 207 GLY A C 1
ATOM 1530 O O . GLY A 1 207 ? -3.584 -4.661 7.440 1.00 98.88 207 GLY A O 1
ATOM 1531 N N . ILE A 1 208 ? -4.134 -3.100 8.976 1.00 98.88 208 ILE A N 1
ATOM 1532 C CA . ILE A 1 208 ? -4.546 -2.026 8.068 1.00 98.88 208 ILE A CA 1
ATOM 1533 C C . ILE A 1 208 ? -3.772 -0.764 8.447 1.00 98.88 208 ILE A C 1
ATOM 1535 O O . ILE A 1 208 ? -3.891 -0.298 9.580 1.00 98.88 208 ILE A O 1
ATOM 1539 N N . GLY A 1 209 ? -2.985 -0.227 7.521 1.00 98.38 209 GLY A N 1
ATOM 1540 C CA . GLY A 1 209 ? -2.184 0.982 7.698 1.00 98.38 209 GLY A CA 1
ATOM 1541 C C . GLY A 1 209 ? -2.694 2.161 6.870 1.00 98.38 209 GLY A C 1
ATOM 1542 O O . GLY A 1 209 ? -3.394 1.973 5.873 1.00 98.38 209 GLY A O 1
ATOM 1543 N N . GLY A 1 210 ? -2.315 3.373 7.278 1.00 96.88 210 GLY A N 1
ATOM 1544 C CA . GLY A 1 210 ? -2.497 4.588 6.476 1.00 96.88 210 GLY A CA 1
ATOM 1545 C C . GLY A 1 210 ? -3.938 5.080 6.326 1.00 96.88 210 GLY A C 1
ATOM 1546 O O . GLY A 1 210 ? -4.202 5.891 5.450 1.00 96.88 210 GLY A O 1
ATOM 1547 N N . LEU A 1 211 ? -4.899 4.621 7.136 1.00 97.12 211 LEU A N 1
ATOM 1548 C CA . LEU A 1 211 ? -6.300 5.023 6.971 1.00 97.12 211 LEU A CA 1
ATOM 1549 C C . LEU A 1 211 ? -6.478 6.527 7.253 1.00 97.12 211 LEU A C 1
ATOM 1551 O O . LEU A 1 211 ? -6.596 6.944 8.406 1.00 97.12 211 LEU A O 1
ATOM 1555 N N . GLY A 1 212 ? -6.522 7.346 6.204 1.00 91.44 212 GLY A N 1
ATOM 1556 C CA . GLY A 1 212 ? -6.526 8.806 6.328 1.00 91.44 212 GLY A CA 1
ATOM 1557 C C . GLY A 1 212 ? -5.378 9.520 5.608 1.00 91.44 212 GLY A C 1
ATOM 1558 O O . GLY A 1 212 ? -5.430 10.743 5.481 1.00 91.44 212 GLY A O 1
ATOM 1559 N N . ASP A 1 213 ? -4.387 8.775 5.118 1.00 90.75 213 ASP A N 1
ATOM 1560 C CA . ASP A 1 213 ? -3.146 9.323 4.583 1.00 90.75 213 ASP A CA 1
ATOM 1561 C C . ASP A 1 213 ? -3.386 10.278 3.403 1.00 90.75 213 ASP A C 1
ATOM 1563 O O . ASP A 1 213 ? -4.215 10.028 2.532 1.00 90.75 213 ASP A O 1
ATOM 1567 N N . ASP A 1 214 ? -2.675 11.407 3.390 1.00 90.44 214 ASP A N 1
ATOM 1568 C CA . ASP A 1 214 ? -2.685 12.413 2.313 1.00 90.44 214 ASP A CA 1
ATOM 1569 C C . ASP A 1 214 ? -4.075 12.679 1.670 1.00 90.44 214 ASP A C 1
ATOM 1571 O O . ASP A 1 214 ? -4.291 12.614 0.452 1.00 90.44 214 ASP A O 1
ATOM 1575 N N . GLY A 1 215 ? -5.063 12.977 2.521 1.00 89.38 215 GLY A N 1
ATOM 1576 C CA . GLY A 1 215 ? -6.405 13.389 2.097 1.00 89.38 215 GLY A CA 1
ATOM 1577 C C . GLY A 1 215 ? -7.391 12.248 1.838 1.00 89.38 215 GLY A C 1
ATOM 1578 O O . GLY A 1 215 ? -8.401 12.476 1.159 1.00 89.38 215 GLY A O 1
ATOM 1579 N N . ASP A 1 216 ? -7.121 11.051 2.362 1.00 92.50 216 ASP A N 1
ATOM 1580 C CA . ASP A 1 216 ? -8.066 9.935 2.355 1.00 92.50 216 ASP A CA 1
ATOM 1581 C C . ASP A 1 216 ? -9.283 10.212 3.254 1.00 92.50 216 ASP A C 1
ATOM 1583 O O . ASP A 1 216 ? -9.157 10.520 4.446 1.00 92.50 216 ASP A O 1
ATOM 1587 N N . GLU A 1 217 ? -10.490 10.053 2.704 1.00 96.25 217 GLU A N 1
ATOM 1588 C CA . GLU A 1 217 ? -11.737 10.400 3.401 1.00 96.25 217 GLU A CA 1
ATOM 1589 C C . GLU A 1 217 ? -12.897 9.453 3.071 1.00 96.25 217 GLU A C 1
ATOM 1591 O O . GLU A 1 217 ? -13.022 8.942 1.956 1.00 96.25 217 GLU A O 1
ATOM 1596 N N . TRP A 1 218 ? -13.809 9.277 4.032 1.00 98.12 218 TRP A N 1
ATOM 1597 C CA . TRP A 1 218 ? -15.021 8.454 3.895 1.00 98.12 218 TRP A CA 1
ATOM 1598 C C . TRP A 1 218 ? -14.755 6.975 3.600 1.00 98.12 218 TRP A C 1
ATOM 1600 O O . TRP A 1 218 ? -15.599 6.286 3.029 1.00 98.12 218 TRP A O 1
ATOM 1610 N N . ASN A 1 219 ? -13.593 6.473 4.002 1.00 98.50 219 ASN A N 1
ATOM 1611 C CA . ASN A 1 219 ? -13.252 5.063 3.898 1.00 98.50 219 ASN A CA 1
ATOM 1612 C C . ASN A 1 219 ? -13.804 4.290 5.101 1.00 98.50 219 ASN A C 1
ATOM 1614 O O . ASN A 1 219 ? -13.906 4.818 6.213 1.00 98.50 219 ASN A O 1
ATOM 1618 N N . THR A 1 220 ? -14.174 3.030 4.876 1.00 98.81 220 THR A N 1
ATOM 1619 C CA . THR A 1 220 ? -14.759 2.163 5.903 1.00 98.81 220 THR A CA 1
ATOM 1620 C C . THR A 1 220 ? -13.986 0.859 6.019 1.00 98.81 220 THR A C 1
ATOM 1622 O O . THR A 1 220 ? -13.979 0.043 5.099 1.00 98.81 220 THR A O 1
ATOM 1625 N N . CYS A 1 221 ? -13.411 0.626 7.195 1.00 98.88 221 CYS A N 1
ATOM 1626 C CA . CYS A 1 221 ? -12.850 -0.653 7.605 1.00 98.88 221 CYS A CA 1
ATOM 1627 C C . CYS A 1 221 ? -13.864 -1.372 8.499 1.00 98.88 221 CYS A C 1
ATOM 1629 O O . CYS A 1 221 ? -14.107 -0.935 9.628 1.00 98.88 221 CYS A O 1
ATOM 1631 N N . SER A 1 222 ? -14.473 -2.458 8.014 1.00 98.88 222 SER A N 1
ATOM 1632 C CA . SER A 1 222 ? -15.526 -3.164 8.754 1.00 98.88 222 SER A CA 1
ATOM 1633 C C . SER A 1 222 ? -15.329 -4.670 8.881 1.00 98.88 222 SER A C 1
ATOM 1635 O O . SER A 1 222 ? -15.004 -5.353 7.918 1.00 98.88 222 SER A O 1
ATOM 1637 N N . SER A 1 223 ? -15.564 -5.225 10.070 1.00 98.81 223 SER A N 1
ATOM 1638 C CA . SER A 1 223 ? -15.547 -6.684 10.281 1.00 98.81 223 SER A CA 1
ATOM 1639 C C . SER A 1 223 ? -14.250 -7.387 9.851 1.00 98.81 223 SER A C 1
ATOM 1641 O O . SER A 1 223 ? -14.279 -8.559 9.481 1.00 98.81 223 SER A O 1
ATOM 1643 N N . ASN A 1 224 ? -13.111 -6.690 9.883 1.00 98.94 224 ASN A N 1
ATOM 1644 C CA . ASN A 1 224 ? -11.806 -7.284 9.602 1.00 98.94 224 ASN A CA 1
ATOM 1645 C C . ASN A 1 224 ? -11.221 -7.930 10.860 1.00 98.94 224 ASN A C 1
ATOM 1647 O O . ASN A 1 224 ? -11.496 -7.501 11.983 1.00 98.94 224 ASN A O 1
ATOM 1651 N N . ILE A 1 225 ? -10.375 -8.935 10.662 1.00 98.94 225 ILE A N 1
ATOM 1652 C CA . ILE A 1 225 ? -9.590 -9.582 11.709 1.00 98.94 225 ILE A CA 1
ATOM 1653 C C . ILE A 1 225 ? -8.129 -9.178 11.505 1.00 98.94 225 ILE A C 1
ATOM 1655 O O . ILE A 1 225 ? -7.488 -9.626 10.558 1.00 98.94 225 ILE A O 1
ATOM 1659 N N . CYS A 1 226 ? -7.611 -8.340 12.399 1.00 98.88 226 CYS A N 1
ATOM 1660 C CA . CYS A 1 226 ? -6.228 -7.879 12.410 1.00 98.88 226 CYS A CA 1
ATOM 1661 C C . CYS A 1 226 ? -5.510 -8.448 13.639 1.00 98.88 226 CYS A C 1
ATOM 1663 O O . CYS A 1 226 ? -5.681 -7.941 14.755 1.00 98.88 226 CYS A O 1
ATOM 1665 N N . THR A 1 227 ? -4.720 -9.507 13.452 1.00 98.56 227 THR A N 1
ATOM 1666 C CA . THR A 1 227 ? -4.090 -10.228 14.568 1.00 98.56 227 THR A CA 1
ATOM 1667 C C . THR A 1 227 ? -2.596 -10.408 14.409 1.00 98.56 227 THR A C 1
ATOM 1669 O O . THR A 1 227 ? -2.111 -10.682 13.315 1.00 98.56 227 THR A O 1
ATOM 1672 N N . ASP A 1 228 ? -1.857 -10.334 15.512 1.00 98.25 228 ASP A N 1
ATOM 1673 C CA . ASP A 1 228 ? -0.425 -10.647 15.522 1.00 98.25 228 ASP A CA 1
ATOM 1674 C C . ASP A 1 228 ? 0.422 -9.770 14.582 1.00 98.25 228 ASP A C 1
ATOM 1676 O O . ASP A 1 228 ? 1.491 -10.186 14.136 1.00 98.25 228 ASP A O 1
ATOM 1680 N N . ASN A 1 229 ? -0.027 -8.552 14.270 1.00 98.88 229 ASN A N 1
ATOM 1681 C CA . ASN A 1 229 ? 0.737 -7.643 13.423 1.00 98.88 229 ASN A CA 1
ATOM 1682 C C . ASN A 1 229 ? 1.818 -6.908 14.238 1.00 98.88 229 ASN A C 1
ATOM 1684 O O . ASN A 1 229 ? 1.735 -6.744 15.463 1.00 98.88 229 ASN A O 1
ATOM 1688 N N . GLY A 1 230 ? 2.878 -6.479 13.557 1.00 98.69 230 GLY A N 1
ATOM 1689 C CA . GLY A 1 230 ? 4.018 -5.823 14.189 1.00 98.69 230 GLY A CA 1
ATOM 1690 C C . GLY A 1 230 ? 3.695 -4.439 14.757 1.00 98.69 230 GLY A C 1
ATOM 1691 O O . GLY A 1 230 ? 4.300 -4.061 15.764 1.00 98.69 230 GLY A O 1
ATOM 1692 N N . ARG A 1 231 ? 2.749 -3.706 14.160 1.00 98.69 231 ARG A N 1
ATOM 1693 C CA . ARG A 1 231 ? 2.244 -2.389 14.597 1.00 98.69 231 ARG A CA 1
ATOM 1694 C C . ARG A 1 231 ? 0.784 -2.488 15.043 1.00 98.69 231 ARG A C 1
ATOM 1696 O O . ARG A 1 231 ? 0.468 -3.433 15.745 1.00 98.69 231 ARG A O 1
ATOM 1703 N N . ALA A 1 232 ? -0.088 -1.531 14.726 1.00 98.56 232 ALA A N 1
ATOM 1704 C CA . ALA A 1 232 ? -1.485 -1.557 15.153 1.00 98.56 232 ALA A CA 1
ATOM 1705 C C . ALA A 1 232 ? -2.296 -2.631 14.404 1.00 98.56 232 ALA A C 1
ATOM 1707 O O . ALA A 1 232 ? -1.905 -3.107 13.336 1.00 98.56 232 ALA A O 1
ATOM 1708 N N . GLY A 1 233 ? -3.463 -2.994 14.936 1.00 98.75 233 GLY A N 1
ATOM 1709 C CA . GLY A 1 233 ? -4.446 -3.738 14.147 1.00 98.75 233 GLY A CA 1
ATOM 1710 C C . GLY A 1 233 ? -4.968 -2.873 12.997 1.00 98.75 233 GLY A C 1
ATOM 1711 O O . GLY A 1 233 ? -4.928 -3.285 11.837 1.00 98.75 233 GLY A O 1
ATOM 1712 N N . ILE A 1 234 ? -5.391 -1.649 13.326 1.00 98.88 234 ILE A N 1
ATOM 1713 C CA . ILE A 1 234 ? -5.779 -0.604 12.371 1.00 98.88 234 ILE A CA 1
ATOM 1714 C C . ILE A 1 234 ? -5.103 0.710 12.777 1.00 98.88 234 ILE A C 1
ATOM 1716 O O . ILE A 1 234 ? -5.237 1.147 13.919 1.00 98.88 234 ILE A O 1
ATOM 1720 N N . GLU A 1 235 ? -4.400 1.343 11.845 1.00 98.56 235 GLU A N 1
ATOM 1721 C CA . GLU A 1 235 ? -3.748 2.642 12.019 1.00 98.56 235 GLU A CA 1
ATOM 1722 C C . GLU A 1 235 ? -4.444 3.696 11.149 1.00 98.56 235 GLU A C 1
ATOM 1724 O O . GLU A 1 235 ? -4.484 3.574 9.923 1.00 98.56 235 GLU A O 1
ATOM 1729 N N . PHE A 1 236 ? -4.984 4.731 11.795 1.00 98.19 236 PHE A N 1
ATOM 1730 C CA . PHE A 1 236 ? -5.429 5.956 11.142 1.00 98.19 236 PHE A CA 1
ATOM 1731 C C . PHE A 1 236 ? -4.316 7.001 11.189 1.00 98.19 236 PHE A C 1
ATOM 1733 O O . PHE A 1 236 ? -3.714 7.210 12.249 1.00 98.19 236 PHE A O 1
ATOM 1740 N N . ASN A 1 237 ? -4.092 7.704 10.079 1.00 95.62 237 ASN A N 1
ATOM 1741 C CA . ASN A 1 237 ? -3.040 8.711 9.994 1.00 95.62 237 ASN A CA 1
ATOM 1742 C C . ASN A 1 237 ? -3.483 9.948 9.203 1.00 95.62 237 ASN A C 1
ATOM 1744 O O . ASN A 1 237 ? -3.900 9.810 8.065 1.00 95.62 237 ASN A O 1
ATOM 1748 N N . ASP A 1 238 ? -3.380 11.136 9.809 1.00 9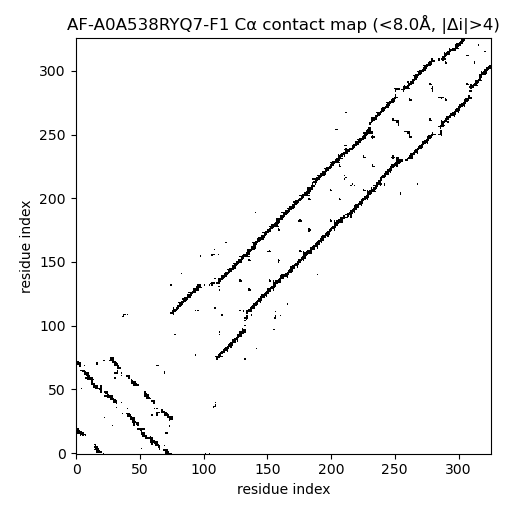3.75 238 ASP A N 1
ATOM 1749 C CA . ASP A 1 238 ? -3.495 12.466 9.174 1.00 93.75 238 ASP A CA 1
ATOM 1750 C C . ASP A 1 238 ? -4.796 12.762 8.376 1.00 93.75 238 ASP A C 1
ATOM 1752 O O . ASP A 1 238 ? -4.885 13.773 7.675 1.00 93.75 238 ASP A O 1
ATOM 1756 N N . GLY A 1 239 ? -5.830 11.924 8.501 1.00 90.44 239 GLY A N 1
ATOM 1757 C CA . GLY A 1 239 ? -7.058 12.014 7.705 1.00 90.44 239 GLY A CA 1
ATOM 1758 C C . GLY A 1 239 ? -8.309 12.442 8.460 1.00 90.44 239 GLY A C 1
ATOM 1759 O O . GLY A 1 239 ? -8.284 12.891 9.607 1.00 90.44 239 GLY A O 1
ATOM 1760 N N . ARG A 1 240 ? -9.464 12.290 7.805 1.00 96.44 240 ARG A N 1
ATOM 1761 C CA . ARG A 1 240 ? -10.756 12.649 8.401 1.00 96.44 240 ARG A CA 1
ATOM 1762 C C . ARG A 1 240 ? -11.913 11.800 7.907 1.00 96.44 240 ARG A C 1
ATOM 1764 O O . ARG A 1 240 ? -11.862 11.226 6.825 1.00 96.44 240 ARG A O 1
ATOM 1771 N N . ASN A 1 241 ? -12.996 11.787 8.682 1.00 98.12 241 ASN A N 1
ATOM 1772 C CA . ASN A 1 241 ? -14.278 11.180 8.298 1.00 98.12 241 ASN A CA 1
ATOM 1773 C C . ASN A 1 241 ? -14.182 9.691 7.907 1.00 98.12 241 ASN A C 1
ATOM 1775 O O . ASN A 1 241 ? -14.985 9.207 7.109 1.00 98.12 241 ASN A O 1
ATOM 1779 N N . ASN A 1 242 ? -13.201 8.965 8.445 1.00 98.44 242 ASN A N 1
ATOM 1780 C CA . ASN A 1 242 ? -13.018 7.536 8.200 1.00 98.44 242 ASN A CA 1
ATOM 1781 C C . ASN A 1 242 ? -13.665 6.713 9.322 1.00 98.44 242 ASN A C 1
ATOM 1783 O O . ASN A 1 242 ? -13.775 7.165 10.464 1.00 98.44 242 ASN A O 1
ATOM 1787 N N . THR A 1 243 ? -14.099 5.495 9.001 1.00 98.81 243 THR A N 1
ATOM 1788 C CA . THR A 1 243 ? -14.810 4.618 9.940 1.00 98.81 243 THR A CA 1
ATOM 1789 C C . THR A 1 243 ? -14.069 3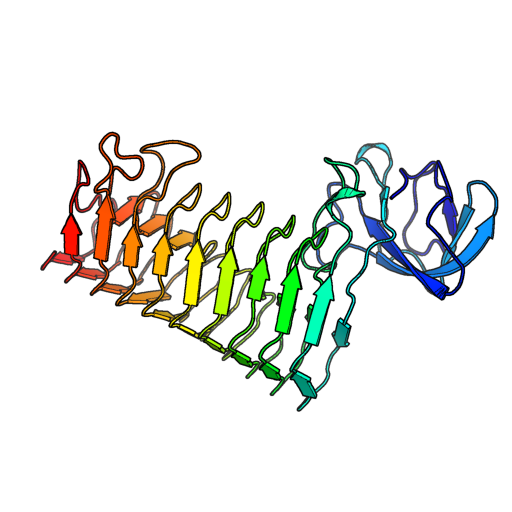.301 10.139 1.00 98.81 243 THR A C 1
ATOM 1791 O O . THR A 1 243 ? -13.764 2.610 9.171 1.00 98.81 243 THR A O 1
ATOM 1794 N N . ALA A 1 244 ? -13.853 2.909 11.394 1.00 98.81 244 ALA A N 1
ATOM 1795 C CA . ALA A 1 244 ? -13.502 1.544 11.773 1.00 98.81 244 ALA A CA 1
ATOM 1796 C C . ALA A 1 244 ? -14.620 0.958 12.636 1.00 98.81 244 ALA A C 1
ATOM 1798 O O . ALA A 1 244 ? -14.867 1.430 13.751 1.00 98.81 244 ALA A O 1
ATOM 1799 N N . THR A 1 245 ? -15.299 -0.078 12.137 1.00 98.81 245 THR A N 1
ATOM 1800 C CA . THR A 1 245 ? -16.415 -0.688 12.863 1.00 98.81 245 THR A CA 1
ATOM 1801 C C . THR A 1 245 ? -16.449 -2.210 12.857 1.00 98.81 245 THR A C 1
ATOM 1803 O O . THR A 1 245 ? -16.194 -2.853 11.844 1.00 98.81 245 THR A O 1
ATOM 1806 N N . GLY A 1 246 ? -16.773 -2.821 13.997 1.00 98.56 246 GLY A N 1
ATOM 1807 C CA . GLY A 1 246 ? -16.940 -4.275 14.073 1.00 98.56 246 GLY A CA 1
ATOM 1808 C C . GLY A 1 246 ? -15.657 -5.081 13.847 1.00 98.56 246 GLY A C 1
ATOM 1809 O O . GLY A 1 246 ? -15.749 -6.274 13.574 1.00 98.56 246 GLY A O 1
ATOM 1810 N N . ASN A 1 247 ? -14.474 -4.460 13.896 1.00 98.88 247 ASN A N 1
ATOM 1811 C CA . ASN A 1 247 ? -13.204 -5.143 13.647 1.00 98.88 247 ASN A CA 1
ATOM 1812 C C . ASN A 1 247 ? -12.703 -5.865 14.902 1.00 98.88 247 ASN A C 1
ATOM 1814 O O . ASN A 1 247 ? -13.005 -5.469 16.028 1.00 98.88 247 ASN A O 1
ATOM 1818 N N . VAL A 1 248 ? -11.879 -6.890 14.709 1.00 98.69 248 VAL A N 1
ATOM 1819 C CA . VAL A 1 248 ? -11.182 -7.617 15.773 1.00 98.69 248 VAL A CA 1
ATOM 1820 C C . VAL A 1 248 ? -9.692 -7.308 15.675 1.00 98.69 248 VAL A C 1
ATOM 1822 O O . VAL A 1 248 ? -9.045 -7.722 14.720 1.00 98.69 248 VAL A O 1
ATOM 1825 N N . CYS A 1 249 ? -9.145 -6.593 16.658 1.00 98.50 249 CYS A N 1
ATOM 1826 C CA . CYS A 1 249 ? -7.735 -6.203 16.722 1.00 98.50 249 CYS A CA 1
ATOM 1827 C C . CYS A 1 249 ? -7.066 -6.847 17.943 1.00 98.50 249 CYS A C 1
ATOM 1829 O O . CYS A 1 249 ? -7.209 -6.358 19.068 1.00 98.50 249 CYS A O 1
ATOM 1831 N N . VAL A 1 250 ? -6.368 -7.968 17.742 1.00 97.56 250 VAL A N 1
ATOM 1832 C CA . VAL A 1 250 ? -5.862 -8.792 18.852 1.00 97.56 250 VAL A CA 1
ATOM 1833 C C . VAL A 1 250 ? -4.365 -9.071 18.753 1.00 97.56 250 VAL A C 1
ATOM 1835 O O . VAL A 1 250 ? -3.866 -9.400 17.681 1.00 97.56 250 VAL A O 1
ATOM 1838 N N . ASN A 1 251 ? -3.653 -8.974 19.880 1.00 96.81 251 ASN A N 1
ATOM 1839 C CA . ASN A 1 251 ? -2.237 -9.355 20.008 1.00 96.81 251 ASN A CA 1
ATOM 1840 C C . ASN A 1 251 ? -1.302 -8.627 19.022 1.00 96.81 251 ASN A C 1
ATOM 1842 O O . ASN A 1 251 ? -0.323 -9.190 18.531 1.00 96.81 251 ASN A O 1
ATOM 1846 N N . ASN A 1 252 ? -1.620 -7.374 18.683 1.00 98.00 252 ASN A N 1
ATOM 1847 C CA . ASN A 1 252 ? -0.791 -6.563 17.795 1.00 98.00 252 ASN A CA 1
ATOM 1848 C C . ASN A 1 252 ? 0.354 -5.883 18.576 1.00 98.00 252 ASN A C 1
ATOM 1850 O O . ASN A 1 252 ? 0.636 -6.202 19.731 1.00 98.00 252 ASN A O 1
ATOM 1854 N N . SER A 1 253 ? 1.043 -4.931 17.950 1.00 97.75 253 SER A N 1
ATOM 1855 C CA . SER A 1 253 ? 2.176 -4.187 18.511 1.00 97.75 253 SER A CA 1
ATOM 1856 C C . SER A 1 253 ? 3.409 -5.061 18.796 1.00 97.75 253 SER A C 1
ATOM 1858 O O . SER A 1 253 ? 4.234 -4.730 19.651 1.00 97.75 253 SER A O 1
ATOM 1860 N N . ARG A 1 254 ? 3.580 -6.173 18.067 1.00 97.75 254 ARG A N 1
ATOM 1861 C CA . ARG A 1 254 ? 4.638 -7.171 18.322 1.00 97.75 254 ARG A CA 1
ATOM 1862 C C . ARG A 1 254 ? 6.061 -6.686 18.036 1.00 97.75 254 ARG A C 1
ATOM 1864 O O . ARG A 1 254 ? 7.001 -7.186 18.646 1.00 97.75 254 ARG A O 1
ATOM 1871 N N . SER A 1 255 ? 6.241 -5.726 17.126 1.00 98.00 255 SER A N 1
ATOM 1872 C CA . SER A 1 255 ? 7.576 -5.221 16.754 1.00 98.00 255 SER A CA 1
ATOM 1873 C C . SER A 1 255 ? 8.164 -4.243 17.783 1.00 98.00 255 SER A C 1
ATOM 1875 O O . SER A 1 255 ? 9.376 -4.054 17.843 1.00 98.00 255 SER A O 1
ATOM 1877 N N . ALA A 1 256 ? 7.312 -3.643 18.617 1.00 97.44 256 ALA A N 1
ATOM 1878 C CA . ALA A 1 256 ? 7.668 -2.774 19.734 1.00 97.44 256 ALA A CA 1
ATOM 1879 C C . ALA A 1 256 ? 6.506 -2.792 20.748 1.00 97.44 256 ALA A C 1
ATOM 1881 O O . ALA A 1 256 ? 5.598 -1.961 20.666 1.00 97.44 256 ALA A O 1
ATOM 1882 N N . PRO A 1 257 ? 6.501 -3.759 21.681 1.00 95.94 257 PRO A N 1
ATOM 1883 C CA . PRO A 1 257 ? 5.435 -3.925 22.667 1.00 95.94 257 PRO A CA 1
ATOM 1884 C C . PRO A 1 257 ? 5.076 -2.628 23.408 1.00 95.94 257 PRO A C 1
ATOM 1886 O O . PRO A 1 257 ? 5.950 -1.931 23.921 1.00 95.94 257 PRO A O 1
ATOM 1889 N N . GLY A 1 258 ? 3.781 -2.313 23.465 1.00 92.12 258 GLY A N 1
ATOM 1890 C CA . GLY A 1 258 ? 3.209 -1.126 24.106 1.00 92.12 258 GLY A CA 1
ATOM 1891 C C . GLY A 1 258 ? 3.283 0.160 23.284 1.00 92.12 258 GLY A C 1
ATOM 1892 O O . GLY A 1 258 ? 2.774 1.191 23.722 1.00 92.12 258 GLY A O 1
ATOM 1893 N N . ARG A 1 259 ? 3.907 0.131 22.099 1.00 95.50 259 ARG A N 1
ATOM 1894 C CA . ARG A 1 259 ? 4.005 1.312 21.236 1.00 95.50 259 ARG A CA 1
ATOM 1895 C C . ARG A 1 259 ? 2.724 1.577 20.456 1.00 95.50 259 ARG A C 1
ATOM 1897 O O . ARG A 1 259 ? 2.445 2.750 20.205 1.00 95.50 259 ARG A O 1
ATOM 1904 N N . TRP A 1 260 ? 1.975 0.547 20.071 1.00 96.81 260 TRP A N 1
ATOM 1905 C CA . TRP A 1 260 ? 0.743 0.683 19.291 1.00 96.81 260 TRP A CA 1
ATOM 1906 C C . TRP A 1 260 ? -0.455 0.077 20.024 1.00 96.81 260 TRP A C 1
ATOM 1908 O O . TRP A 1 260 ? -0.328 -0.894 20.774 1.00 96.81 260 TRP A O 1
ATOM 1918 N N . ALA A 1 261 ? -1.623 0.672 19.795 1.00 97.06 261 ALA A N 1
ATOM 1919 C CA . ALA A 1 261 ? -2.902 0.165 20.277 1.00 97.06 261 ALA A CA 1
ATOM 1920 C C . ALA A 1 261 ? -3.490 -0.870 19.303 1.00 97.06 261 ALA A C 1
ATOM 1922 O O . ALA A 1 261 ? -2.978 -1.067 18.199 1.00 97.06 261 ALA A O 1
ATOM 1923 N N . GLY A 1 262 ? -4.599 -1.507 19.691 1.00 98.00 262 GLY A N 1
ATOM 1924 C CA . GLY A 1 262 ? -5.401 -2.298 18.754 1.00 98.00 262 GLY A CA 1
ATOM 1925 C C . GLY A 1 262 ? -5.887 -1.443 17.582 1.00 98.00 262 GLY A C 1
ATOM 1926 O O . GLY A 1 262 ? -5.707 -1.825 16.426 1.00 98.00 262 GLY A O 1
ATOM 1927 N N . ILE A 1 263 ? -6.411 -0.255 17.890 1.00 98.62 263 ILE A N 1
ATOM 1928 C CA . ILE A 1 263 ? -6.716 0.799 16.917 1.00 98.62 263 ILE A CA 1
ATOM 1929 C C . ILE A 1 263 ? -5.990 2.078 17.335 1.00 98.62 263 ILE A C 1
ATOM 1931 O O . ILE A 1 263 ? -6.202 2.580 18.439 1.00 98.62 263 ILE A O 1
ATOM 1935 N N . ASP A 1 264 ? -5.133 2.594 16.461 1.00 98.19 264 ASP A N 1
ATOM 1936 C CA . ASP A 1 264 ? -4.313 3.780 16.711 1.00 98.19 264 ASP A CA 1
ATOM 1937 C C . ASP A 1 264 ? -4.769 4.926 15.805 1.00 98.19 264 ASP A C 1
ATOM 1939 O O . ASP A 1 264 ? -4.856 4.762 14.591 1.00 98.19 264 ASP A O 1
ATOM 1943 N N . ILE A 1 265 ? -5.106 6.068 16.398 1.00 98.25 265 ILE A N 1
ATOM 1944 C CA . ILE A 1 265 ? -5.688 7.230 15.728 1.00 98.25 265 ILE A CA 1
ATOM 1945 C C . ILE A 1 265 ? -4.739 8.408 15.892 1.00 98.25 265 ILE A C 1
ATOM 1947 O O . ILE A 1 265 ? -4.623 8.976 16.979 1.00 98.25 265 ILE A O 1
ATOM 1951 N N . ARG A 1 266 ? -4.062 8.809 14.817 1.00 97.56 266 ARG A N 1
ATOM 1952 C CA . ARG A 1 266 ? -3.082 9.895 14.864 1.00 97.56 266 ARG A CA 1
ATOM 1953 C C . ARG A 1 266 ? -3.461 11.028 13.922 1.00 97.56 266 ARG A C 1
ATOM 1955 O O . ARG A 1 266 ? -3.690 10.803 12.741 1.00 97.56 266 ARG A O 1
ATOM 1962 N N . ASN A 1 267 ? -3.467 12.252 14.457 1.00 97.38 267 ASN A N 1
ATOM 1963 C CA . ASN A 1 267 ? -3.784 13.486 13.731 1.00 97.38 267 ASN A CA 1
ATOM 1964 C C . ASN A 1 267 ? -5.079 13.416 12.898 1.00 97.38 267 ASN A C 1
ATOM 1966 O O . ASN A 1 267 ? -5.160 14.019 11.833 1.00 97.38 267 ASN A O 1
ATOM 1970 N N . CYS A 1 268 ? -6.085 12.674 13.364 1.00 97.31 268 CYS A N 1
ATOM 1971 C CA . CYS A 1 268 ? -7.323 12.469 12.617 1.00 97.31 268 CYS A CA 1
ATOM 1972 C C . CYS A 1 268 ? -8.502 13.217 13.231 1.00 97.31 268 CYS A C 1
ATOM 1974 O O . CYS A 1 268 ? -8.569 13.394 14.450 1.00 97.31 268 CYS A O 1
ATOM 1976 N N . THR A 1 269 ? -9.467 13.604 12.396 1.00 97.81 269 THR A N 1
ATOM 1977 C CA . THR A 1 269 ? -10.674 14.292 12.866 1.00 97.81 269 THR A CA 1
ATOM 1978 C C . THR A 1 269 ? -11.973 13.775 12.260 1.00 97.81 269 THR A C 1
ATOM 1980 O O . THR A 1 269 ? -12.017 13.342 11.111 1.00 97.81 269 THR A O 1
ATOM 1983 N N . GLY A 1 270 ? -13.061 13.806 13.031 1.00 97.75 270 GLY A N 1
ATOM 1984 C CA . GLY A 1 270 ? -14.374 13.356 12.562 1.00 97.75 270 GLY A CA 1
ATOM 1985 C C . GLY A 1 270 ? -14.455 11.852 12.273 1.00 97.75 270 GLY A C 1
ATOM 1986 O O . GLY A 1 270 ? -15.385 11.414 11.597 1.00 97.75 270 GLY A O 1
ATOM 1987 N N . CYS A 1 271 ? -13.493 11.054 12.740 1.00 98.44 271 CYS A N 1
ATOM 1988 C CA . CYS A 1 271 ? -13.490 9.609 12.541 1.00 98.44 271 CYS A CA 1
ATOM 1989 C C . CYS A 1 271 ? -14.432 8.902 13.526 1.00 98.44 271 CYS A C 1
ATOM 1991 O O . CYS A 1 271 ? -14.617 9.339 14.666 1.00 98.44 271 CYS A O 1
ATOM 1993 N N . LEU A 1 272 ? -14.992 7.772 13.090 1.00 98.62 272 LEU A N 1
ATOM 1994 C CA . LEU A 1 272 ? -15.857 6.908 13.894 1.00 98.62 272 LEU A CA 1
ATOM 1995 C C . LEU A 1 272 ? -15.165 5.570 14.170 1.00 98.62 272 LEU A C 1
ATOM 1997 O O . LEU A 1 272 ? -14.872 4.810 13.249 1.00 98.62 272 LEU A O 1
ATOM 2001 N N . VAL A 1 273 ? -14.959 5.251 15.445 1.00 98.69 273 VAL A N 1
ATOM 2002 C CA . VAL A 1 273 ? -14.397 3.979 15.911 1.00 98.69 273 VAL A CA 1
ATOM 2003 C C . VAL A 1 273 ? -15.402 3.314 16.841 1.00 98.69 273 VAL A C 1
ATOM 2005 O O . VAL A 1 273 ? -15.541 3.697 18.005 1.00 98.69 273 VAL A O 1
ATOM 2008 N N . THR A 1 274 ? -16.153 2.339 16.321 1.00 98.56 274 THR A N 1
ATOM 2009 C CA . THR A 1 274 ? -17.274 1.757 17.072 1.00 98.56 274 THR A CA 1
ATOM 2010 C C . THR A 1 274 ? -17.513 0.266 16.883 1.00 98.56 274 THR A C 1
ATOM 2012 O O . THR A 1 274 ? -17.384 -0.261 15.781 1.00 98.56 274 THR A O 1
ATOM 2015 N N . GLY A 1 275 ? -17.909 -0.436 17.946 1.00 98.12 275 GLY A N 1
ATOM 2016 C CA . GLY A 1 275 ? -18.243 -1.860 17.857 1.00 98.12 275 GLY A CA 1
ATOM 2017 C C . GLY A 1 275 ? -17.028 -2.767 17.661 1.00 98.12 275 GLY A C 1
ATOM 2018 O O . GLY A 1 275 ? -17.197 -3.922 17.287 1.00 98.12 275 GLY A O 1
ATOM 2019 N N . ASN A 1 276 ? -15.805 -2.262 17.840 1.00 98.56 276 ASN A N 1
ATOM 2020 C CA . ASN A 1 276 ? -14.591 -3.045 17.628 1.00 98.56 276 ASN A CA 1
ATOM 2021 C C . ASN A 1 276 ? -14.238 -3.839 18.884 1.00 98.56 276 ASN A C 1
ATOM 2023 O O . ASN A 1 276 ? -14.463 -3.381 20.000 1.00 98.56 276 ASN A O 1
ATOM 2027 N N . ARG A 1 277 ? -13.622 -5.006 18.713 1.00 97.56 277 ARG A N 1
ATOM 2028 C CA . ARG A 1 277 ? -13.016 -5.773 19.800 1.00 97.56 277 ARG A CA 1
ATOM 2029 C C . ARG A 1 277 ? -11.504 -5.611 19.740 1.00 97.56 277 ARG A C 1
ATOM 2031 O O . ARG A 1 277 ? -10.874 -6.151 18.833 1.00 97.56 277 ARG A O 1
ATOM 2038 N N . CYS A 1 278 ? -10.924 -4.937 20.726 1.00 97.38 278 CYS A N 1
ATOM 2039 C CA . CYS A 1 278 ? -9.476 -4.844 20.880 1.00 97.38 278 CYS A CA 1
ATOM 2040 C C . CYS A 1 278 ? -9.054 -5.601 22.136 1.00 97.38 278 CYS A C 1
ATOM 2042 O O . CYS A 1 278 ? -9.497 -5.264 23.235 1.00 97.38 278 CYS A O 1
ATOM 2044 N N . ALA A 1 279 ? -8.210 -6.622 21.985 1.00 95.25 279 ALA A N 1
ATOM 2045 C CA . ALA A 1 279 ? -7.775 -7.416 23.128 1.00 95.25 279 ALA A CA 1
ATOM 2046 C C . ALA A 1 279 ? -6.313 -7.855 23.058 1.00 95.25 279 ALA A C 1
ATOM 2048 O O . ALA A 1 279 ? -5.755 -8.009 21.976 1.00 95.25 279 ALA A O 1
ATOM 2049 N N . ASP A 1 280 ? -5.721 -8.091 24.222 1.00 92.62 280 ASP A N 1
ATOM 2050 C CA . ASP A 1 280 ? -4.474 -8.841 24.343 1.00 92.62 280 ASP A CA 1
ATOM 2051 C C . ASP A 1 280 ? -4.593 -9.848 25.489 1.00 92.62 280 ASP A C 1
ATOM 2053 O O . ASP A 1 280 ? -4.723 -9.470 26.653 1.00 92.62 280 ASP A O 1
ATOM 2057 N N . ASP A 1 281 ? -4.639 -11.134 25.148 1.00 84.06 281 ASP A N 1
ATOM 2058 C CA . ASP A 1 281 ? -4.810 -12.243 26.093 1.00 84.06 281 ASP A CA 1
ATOM 2059 C C . ASP A 1 281 ? -3.527 -13.060 26.293 1.00 84.06 281 ASP A C 1
ATOM 2061 O O . ASP A 1 281 ? -3.532 -14.128 26.917 1.00 84.06 281 ASP A O 1
ATOM 2065 N N . GLN A 1 282 ? -2.398 -12.549 25.800 1.00 90.19 282 GLN A N 1
ATOM 2066 C CA . GLN A 1 282 ? -1.112 -13.206 25.941 1.00 90.19 282 GLN A CA 1
ATOM 2067 C C . GLN A 1 282 ? -0.606 -13.120 27.386 1.00 90.19 282 GLN A C 1
ATOM 2069 O O . GLN A 1 282 ? -0.852 -12.165 28.121 1.00 90.19 282 GLN A O 1
ATOM 2074 N N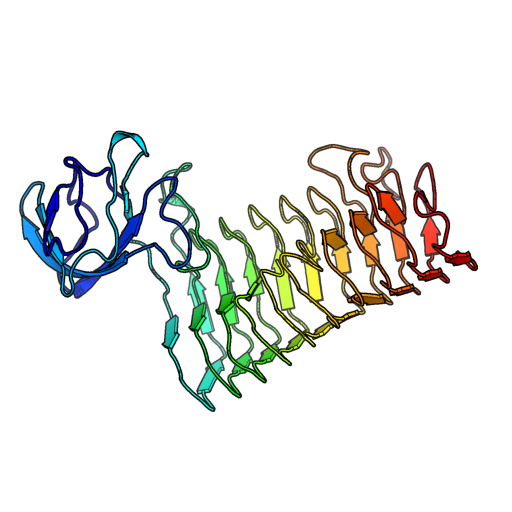 . LYS A 1 283 ? 0.210 -14.102 27.797 1.00 89.81 283 LYS A N 1
ATOM 2075 C CA . LYS A 1 283 ? 0.901 -14.058 29.104 1.00 89.81 283 LYS A CA 1
ATOM 2076 C C . LYS A 1 283 ? 1.801 -12.827 29.251 1.00 89.81 283 LYS A C 1
ATOM 2078 O O . LYS A 1 283 ? 2.036 -12.372 30.366 1.00 89.81 283 LYS A O 1
ATOM 2083 N N . GLN A 1 284 ? 2.343 -12.340 28.136 1.00 91.31 284 GLN A N 1
ATOM 2084 C CA . GLN A 1 284 ? 3.136 -11.119 28.049 1.00 91.31 284 GLN A CA 1
ATOM 2085 C C . GLN A 1 284 ? 2.510 -10.223 26.975 1.00 91.31 284 GLN A C 1
ATOM 2087 O O . GLN A 1 284 ? 2.878 -10.362 25.811 1.00 91.31 284 GLN A O 1
ATOM 2092 N N . PRO A 1 285 ? 1.564 -9.343 27.348 1.00 93.31 285 PRO A N 1
ATOM 2093 C CA . PRO A 1 285 ? 0.853 -8.513 26.385 1.00 93.31 285 PRO A CA 1
ATOM 2094 C C . PRO A 1 285 ? 1.781 -7.597 25.582 1.00 93.31 285 PRO A C 1
ATOM 2096 O O . PRO A 1 285 ? 2.634 -6.901 26.154 1.00 93.31 285 PRO A O 1
ATOM 2099 N N . THR A 1 286 ? 1.582 -7.547 24.266 1.00 95.38 286 THR A N 1
ATOM 2100 C CA . THR A 1 286 ? 2.283 -6.634 23.354 1.00 95.38 286 THR A CA 1
ATOM 2101 C C . THR A 1 286 ? 1.449 -5.410 22.994 1.00 95.38 286 THR A C 1
ATOM 2103 O O . THR A 1 286 ? 2.021 -4.343 22.790 1.00 95.38 286 THR A O 1
ATOM 2106 N N . GLN A 1 287 ? 0.122 -5.510 23.005 1.00 94.00 287 GLN A N 1
ATOM 2107 C CA . GLN A 1 287 ? -0.835 -4.436 22.741 1.00 94.00 287 GLN A CA 1
ATOM 2108 C C . GLN A 1 287 ? -1.349 -3.861 24.072 1.00 94.00 287 GLN A C 1
ATOM 2110 O O . GLN A 1 287 ? -2.213 -4.432 24.734 1.00 94.00 287 GLN A O 1
ATOM 2115 N N . HIS A 1 288 ? -0.797 -2.722 24.511 1.00 91.31 288 HIS A N 1
ATOM 2116 C CA . HIS A 1 288 ? -1.084 -2.185 25.858 1.00 91.31 288 HIS A CA 1
ATOM 2117 C C . HIS A 1 288 ? -2.329 -1.298 25.917 1.00 91.31 288 HIS A C 1
ATOM 2119 O O . HIS A 1 288 ? -2.817 -1.051 27.022 1.00 91.31 288 HIS A O 1
ATOM 2125 N N . GLN A 1 289 ? -2.862 -0.873 24.770 1.00 93.19 289 GLN A N 1
ATOM 2126 C CA . GLN A 1 289 ? -4.071 -0.061 24.659 1.00 93.19 289 GLN A CA 1
ATOM 2127 C C . GLN A 1 289 ? -5.082 -0.681 23.694 1.00 93.19 289 GLN A C 1
ATOM 2129 O O . GLN A 1 289 ? -4.710 -1.248 22.663 1.00 93.19 289 GLN A O 1
ATOM 2134 N N . GLY A 1 290 ? -6.369 -0.541 24.014 1.00 95.56 290 GLY A N 1
ATOM 2135 C CA . GLY A 1 290 ? -7.457 -0.932 23.123 1.00 95.56 290 GLY A CA 1
ATOM 2136 C C . GLY A 1 290 ? -7.586 0.031 21.941 1.00 95.56 290 GLY A C 1
ATOM 2137 O O . GLY A 1 290 ? -7.348 -0.353 20.793 1.00 95.56 290 GLY A O 1
ATOM 2138 N N . VAL A 1 291 ? -7.901 1.292 22.243 1.00 97.44 291 VAL A N 1
ATOM 2139 C CA . VAL A 1 291 ? -7.919 2.409 21.287 1.00 97.44 291 VAL A CA 1
ATOM 2140 C C . VAL A 1 291 ? -7.040 3.537 21.817 1.00 97.44 291 VAL A C 1
ATOM 2142 O O . VAL A 1 291 ? -7.143 3.908 22.986 1.00 97.44 291 VAL A O 1
ATOM 2145 N N . ARG A 1 292 ? -6.185 4.105 20.968 1.00 97.12 292 ARG A N 1
ATOM 2146 C CA . ARG A 1 292 ? -5.397 5.293 21.309 1.00 97.12 292 ARG A CA 1
ATOM 2147 C C . ARG A 1 292 ? -5.640 6.397 20.303 1.00 97.12 292 ARG A C 1
ATOM 2149 O O . ARG A 1 292 ? -5.530 6.178 19.107 1.00 97.12 292 ARG A O 1
ATOM 2156 N N . GLU A 1 293 ? -5.888 7.591 20.806 1.00 97.25 293 GLU A N 1
ATOM 2157 C CA . GLU A 1 293 ? -5.863 8.833 20.057 1.00 97.25 293 GLU A CA 1
ATOM 2158 C C . GLU A 1 293 ? -4.592 9.622 20.409 1.00 97.25 293 GLU A C 1
ATOM 2160 O O . GLU A 1 293 ? -4.237 9.754 21.579 1.00 97.25 293 GLU A O 1
ATOM 2165 N N . ALA A 1 294 ? -3.899 10.153 19.401 1.00 97.00 294 ALA A N 1
ATOM 2166 C CA . ALA A 1 294 ? -2.632 10.860 19.554 1.00 97.00 294 ALA A CA 1
ATOM 2167 C C . ALA A 1 294 ? -2.507 12.076 18.621 1.00 97.00 294 ALA A C 1
ATOM 2169 O O . ALA A 1 294 ? -3.208 12.206 17.612 1.00 97.00 294 ALA A O 1
ATOM 2170 N N . GLY A 1 295 ? -1.546 12.950 18.937 1.00 96.94 295 GLY A N 1
ATOM 2171 C CA . GLY A 1 295 ? -1.208 14.118 18.125 1.00 96.94 295 GLY A CA 1
ATOM 2172 C C . GLY A 1 295 ? -2.275 15.210 18.189 1.00 96.94 295 GLY A C 1
ATOM 2173 O O . GLY A 1 295 ? -2.733 15.558 19.272 1.00 96.94 295 GLY A O 1
ATOM 2174 N N . GLN A 1 296 ? -2.646 15.755 17.031 1.00 96.69 296 GLN A N 1
ATOM 2175 C CA . GLN A 1 296 ? -3.669 16.804 16.896 1.00 96.69 296 GLN A CA 1
ATOM 2176 C C . GLN A 1 296 ? -5.080 16.248 16.657 1.00 96.69 296 GLN A C 1
ATOM 2178 O O . GLN A 1 296 ? -5.960 16.975 16.201 1.00 96.69 296 GLN A O 1
ATOM 2183 N N . SER A 1 297 ? -5.290 14.957 16.914 1.00 98.06 297 SER A N 1
ATOM 2184 C CA . SER A 1 297 ? -6.593 14.327 16.719 1.00 98.06 297 SER A CA 1
ATOM 2185 C C . SER A 1 297 ? -7.666 14.982 17.585 1.00 98.06 297 SER A C 1
ATOM 2187 O O . SER A 1 297 ? -7.428 15.249 18.763 1.00 98.06 297 SER A O 1
ATOM 2189 N N . ASP A 1 298 ? -8.843 15.217 17.009 1.00 98.00 298 ASP A N 1
ATOM 2190 C CA . ASP A 1 298 ? -9.978 15.810 17.715 1.00 98.00 298 ASP A CA 1
ATOM 2191 C C . ASP A 1 298 ? -11.307 15.540 16.996 1.00 98.00 298 ASP A C 1
ATOM 2193 O O . ASP A 1 298 ? -11.328 15.176 15.822 1.00 98.00 298 ASP A O 1
ATOM 2197 N N . HIS A 1 299 ? -12.439 15.759 17.666 1.00 98.25 299 HIS A N 1
ATOM 2198 C CA . HIS A 1 299 ? -13.789 15.536 17.126 1.00 98.25 299 HIS A CA 1
ATOM 2199 C C . HIS A 1 299 ? -14.058 14.095 16.656 1.00 98.25 299 HIS A C 1
ATOM 2201 O O . HIS A 1 299 ? -14.949 13.862 15.839 1.00 98.25 299 HIS A O 1
ATOM 2207 N N . ASN A 1 300 ? -13.314 13.118 17.166 1.00 98.44 300 ASN A N 1
ATOM 2208 C CA . ASN A 1 300 ? -13.554 11.711 16.872 1.00 98.44 300 ASN A CA 1
ATOM 2209 C C . ASN A 1 300 ? -14.665 11.152 17.772 1.00 98.44 300 ASN A C 1
ATOM 2211 O O . ASN A 1 300 ? -14.971 11.700 18.835 1.00 98.44 300 ASN A O 1
ATOM 2215 N N . VAL A 1 301 ? -15.281 10.049 17.358 1.00 98.44 301 VAL A N 1
ATOM 2216 C CA . VAL A 1 301 ? -16.245 9.300 18.173 1.00 98.44 301 VAL A CA 1
ATOM 2217 C C . VAL A 1 301 ? -15.709 7.896 18.387 1.00 98.44 301 VAL A C 1
ATOM 2219 O O . VAL A 1 301 ? -15.605 7.117 17.444 1.00 98.44 301 VAL A O 1
ATOM 2222 N N . ILE A 1 302 ? -15.396 7.573 19.636 1.00 98.25 302 ILE A N 1
ATOM 2223 C CA . ILE A 1 302 ? -14.922 6.262 20.075 1.00 98.25 302 ILE A CA 1
ATOM 2224 C C . ILE A 1 302 ? -16.010 5.697 20.986 1.00 98.25 302 ILE A C 1
ATOM 2226 O O . ILE A 1 302 ? -16.293 6.269 22.037 1.00 98.25 302 ILE A O 1
ATOM 2230 N N . SER A 1 303 ? -16.724 4.663 20.544 1.00 97.06 303 SER A N 1
ATOM 2231 C CA . SER A 1 303 ? -17.848 4.160 21.340 1.00 97.06 303 SER A CA 1
ATOM 2232 C C . SER A 1 303 ? -18.231 2.711 21.093 1.00 97.06 303 SER A C 1
ATOM 2234 O O . SER A 1 303 ? -18.137 2.227 19.971 1.00 97.06 303 SER A O 1
ATOM 2236 N N . SER A 1 304 ? -18.804 2.047 22.097 1.00 96.38 304 SER A N 1
ATOM 2237 C CA . SER A 1 304 ? -19.315 0.669 21.983 1.00 96.38 304 SER A CA 1
ATOM 2238 C C . SER A 1 304 ? -18.264 -0.374 21.586 1.00 96.38 304 SER A C 1
ATOM 2240 O O . SER A 1 304 ? -18.584 -1.354 20.919 1.00 96.38 304 SER A O 1
ATOM 2242 N N . ASN A 1 305 ? -17.001 -0.159 21.935 1.00 96.81 305 ASN A N 1
ATOM 2243 C CA . ASN A 1 305 ? -15.897 -1.069 21.678 1.00 96.81 305 ASN A CA 1
ATOM 2244 C C . ASN A 1 305 ? -15.676 -2.002 22.877 1.00 96.81 305 ASN A C 1
ATOM 2246 O O . ASN A 1 305 ? -15.786 -1.606 24.024 1.00 96.81 305 ASN A O 1
ATOM 2250 N N . GLN A 1 306 ? -15.324 -3.256 22.612 1.00 95.75 306 GLN A N 1
ATOM 2251 C CA . GLN A 1 306 ? -14.995 -4.250 23.632 1.00 95.75 306 GLN A CA 1
ATOM 2252 C C . GLN A 1 306 ? -13.483 -4.264 23.844 1.00 95.75 306 GLN A C 1
ATOM 2254 O O . GLN A 1 306 ? -12.740 -4.817 23.025 1.00 95.75 306 GLN A O 1
ATOM 2259 N N . LEU A 1 307 ? -13.025 -3.630 24.921 1.00 93.12 307 LEU A N 1
ATOM 2260 C CA . LEU A 1 307 ? -11.606 -3.380 25.176 1.00 93.12 307 LEU A CA 1
ATOM 2261 C C . LEU A 1 307 ? -11.144 -4.206 26.384 1.00 93.12 307 LEU A C 1
ATOM 2263 O O . LEU A 1 307 ? -11.541 -3.952 27.521 1.00 93.12 307 LEU A O 1
ATOM 2267 N N . HIS A 1 308 ? -10.317 -5.226 26.146 1.00 84.25 308 HIS A N 1
ATOM 2268 C CA . HIS A 1 308 ? -9.914 -6.194 27.175 1.00 84.25 308 HIS A CA 1
ATOM 2269 C C . HIS A 1 308 ? -8.401 -6.438 27.185 1.00 84.25 308 HIS A C 1
ATOM 2271 O O . HIS A 1 308 ? -7.738 -6.316 26.164 1.00 84.25 308 HIS A O 1
ATOM 2277 N N . GLY A 1 309 ? -7.828 -6.806 28.334 1.00 73.25 309 GLY A N 1
ATOM 2278 C CA . GLY A 1 309 ? -6.415 -7.217 28.427 1.00 73.25 309 GLY A CA 1
ATOM 2279 C C . GLY A 1 309 ? -5.371 -6.100 28.244 1.00 73.25 309 GLY A C 1
ATOM 2280 O O . GLY A 1 309 ? -4.197 -6.292 28.544 1.00 73.25 309 GLY A O 1
ATOM 2281 N N . SER A 1 310 ? -5.795 -4.903 27.837 1.00 70.12 310 SER A N 1
ATOM 2282 C CA . SER A 1 310 ? -4.973 -3.696 27.760 1.00 70.12 310 SER A CA 1
ATOM 2283 C C . SER A 1 310 ? -4.792 -3.031 29.130 1.00 70.12 310 SER A C 1
ATOM 2285 O O . SER A 1 310 ? -5.719 -3.001 29.939 1.00 70.12 310 SER A O 1
ATOM 2287 N N . LYS A 1 311 ? -3.631 -2.404 29.363 1.00 72.56 311 LYS A N 1
ATOM 2288 C CA . LYS A 1 311 ? -3.367 -1.573 30.555 1.00 72.56 311 LYS A CA 1
ATOM 2289 C C . LYS A 1 311 ? -4.276 -0.343 30.620 1.00 72.56 311 LYS A C 1
ATOM 2291 O O . LYS A 1 311 ? -4.597 0.119 31.710 1.00 72.56 311 LYS A O 1
ATOM 2296 N N . GLN A 1 312 ? -4.675 0.177 29.460 1.00 80.06 312 GLN A N 1
ATOM 2297 C CA . GLN A 1 312 ? -5.594 1.302 29.323 1.00 80.06 312 GLN A CA 1
ATOM 2298 C C . GLN A 1 312 ? -6.564 1.025 28.171 1.00 80.06 312 GLN A C 1
ATOM 2300 O O . GLN A 1 312 ? -6.132 0.749 27.057 1.00 80.06 312 GLN A O 1
ATOM 2305 N N . ALA A 1 313 ? -7.871 1.080 28.436 1.00 88.50 313 ALA A N 1
ATOM 2306 C CA . ALA A 1 313 ? -8.886 0.784 27.425 1.00 88.50 313 ALA A CA 1
ATOM 2307 C C . ALA A 1 313 ? -8.856 1.825 26.291 1.00 88.50 313 ALA A C 1
ATOM 2309 O O . ALA A 1 313 ? -8.581 1.477 25.142 1.00 88.50 313 ALA A O 1
ATOM 2310 N N . VAL A 1 314 ? -9.047 3.102 26.642 1.00 92.88 314 VAL A N 1
ATOM 2311 C CA . VAL A 1 314 ? -8.996 4.236 25.711 1.00 92.88 314 VAL A CA 1
ATOM 2312 C C . VAL A 1 314 ? -8.015 5.298 26.210 1.00 92.88 314 VAL A C 1
ATOM 2314 O O . VAL A 1 314 ? -8.046 5.700 27.377 1.00 92.88 314 VAL A O 1
ATOM 2317 N N . GLU A 1 315 ? -7.153 5.774 25.318 1.00 94.50 315 GLU A N 1
ATOM 2318 C CA . GLU A 1 315 ? -6.328 6.972 25.499 1.00 94.50 315 GLU A CA 1
ATOM 2319 C C . GLU A 1 315 ? -6.814 8.056 24.530 1.00 94.50 315 GLU A C 1
ATOM 2321 O O . GLU A 1 315 ? -6.997 7.784 23.347 1.00 94.50 315 GLU A O 1
ATOM 2326 N N . LYS A 1 316 ? -7.075 9.264 25.042 1.00 94.50 316 LYS A N 1
ATOM 2327 C CA . LYS A 1 316 ? -7.710 10.371 24.311 1.00 94.50 316 LYS A CA 1
ATOM 2328 C C . LYS A 1 316 ? -6.884 11.650 24.464 1.00 94.50 316 LYS A C 1
ATOM 2330 O O . LYS A 1 316 ? -6.458 11.947 25.581 1.00 94.50 316 LYS A O 1
ATOM 2335 N N . VAL A 1 317 ? -6.743 12.437 23.393 1.00 97.06 317 VAL A N 1
ATOM 2336 C CA . VAL A 1 317 ? -6.070 13.755 23.421 1.00 97.06 317 VAL A CA 1
ATOM 2337 C C . VAL A 1 317 ? -6.957 14.918 22.961 1.00 97.06 317 VAL A C 1
ATOM 2339 O O . VAL A 1 317 ? -6.788 16.028 23.462 1.00 97.06 317 VAL A O 1
ATOM 2342 N N . GLY A 1 318 ? -7.916 14.694 22.059 1.00 96.75 318 GLY A N 1
ATOM 2343 C CA . GLY A 1 318 ? -8.738 15.756 21.473 1.00 96.75 318 GLY A CA 1
ATOM 2344 C C . GLY A 1 318 ? -9.788 16.290 22.438 1.00 96.75 318 GLY A C 1
ATOM 2345 O O . GLY A 1 318 ? -10.525 15.516 23.037 1.00 96.75 318 GLY A O 1
ATOM 2346 N N . SER A 1 319 ? -9.923 17.600 22.627 1.00 97.25 319 SER A N 1
ATOM 2347 C CA . SER A 1 319 ? -10.871 18.142 23.616 1.00 97.25 319 SER A CA 1
ATOM 2348 C C . SER A 1 319 ? -12.342 17.854 23.273 1.00 97.25 319 SER A C 1
ATOM 2350 O O . SER A 1 319 ? -13.146 17.631 24.184 1.00 97.25 319 SER A O 1
ATOM 2352 N N . HIS A 1 320 ? -12.684 17.762 21.988 1.00 98.19 320 HIS A N 1
ATOM 2353 C CA . HIS A 1 320 ? -14.029 17.514 21.464 1.00 98.19 320 HIS A CA 1
ATOM 2354 C C . HIS A 1 320 ? -14.290 16.052 21.080 1.00 98.19 320 HIS A C 1
ATOM 2356 O O . HIS A 1 320 ? -15.437 15.705 20.778 1.00 98.19 320 HIS A O 1
ATOM 2362 N N . THR A 1 321 ? -13.274 15.185 21.113 1.00 98.19 321 THR A N 1
ATOM 2363 C CA . THR A 1 321 ? -13.460 13.741 20.909 1.00 98.19 321 THR A CA 1
ATOM 2364 C C . THR A 1 321 ? -14.412 13.162 21.962 1.00 98.19 321 THR A C 1
ATOM 2366 O O . THR A 1 321 ? -14.321 13.458 23.156 1.00 98.19 321 THR A O 1
ATOM 2369 N N . ARG A 1 322 ? -15.362 12.331 21.539 1.00 97.62 322 ARG A N 1
ATOM 2370 C CA . ARG A 1 322 ? -16.361 11.702 22.411 1.00 97.62 322 ARG A CA 1
ATOM 2371 C C . ARG A 1 322 ? -15.988 10.247 22.638 1.00 97.62 322 ARG A C 1
ATOM 2373 O O . ARG A 1 322 ? -15.795 9.517 21.674 1.00 97.62 322 ARG A O 1
ATOM 2380 N N . VAL A 1 323 ? -15.921 9.851 23.905 1.00 96.00 323 VAL A N 1
ATOM 2381 C CA . VAL A 1 323 ? -15.676 8.468 24.330 1.00 96.00 323 VAL A CA 1
ATOM 2382 C C . VAL A 1 323 ? -16.877 8.008 25.146 1.00 96.00 323 VAL A C 1
ATOM 2384 O O . VAL A 1 323 ? -17.309 8.743 26.038 1.00 96.00 323 VAL A O 1
ATOM 2387 N N . GLY A 1 324 ? -17.440 6.835 24.856 1.00 89.94 324 GLY A N 1
ATOM 2388 C CA . GLY A 1 324 ? -18.542 6.306 25.661 1.00 89.94 324 GLY A CA 1
ATOM 2389 C C . GLY A 1 324 ? -19.047 4.928 25.246 1.00 89.94 324 GLY A C 1
ATOM 2390 O O . GLY A 1 324 ? -19.061 4.586 24.072 1.00 89.94 324 GLY A O 1
ATOM 2391 N N . GLY A 1 325 ? -19.533 4.153 26.216 1.00 75.38 325 GLY A N 1
ATOM 2392 C CA . GLY A 1 325 ? -20.095 2.820 25.971 1.00 75.38 325 GLY A CA 1
ATOM 2393 C C . GLY A 1 325 ? -19.061 1.723 25.696 1.00 75.38 325 GLY A C 1
ATOM 2394 O O . GLY A 1 325 ? -19.460 0.665 25.224 1.00 75.38 325 GLY A O 1
ATOM 2395 N N . ASP A 1 326 ? -17.778 1.988 25.961 1.00 63.47 326 ASP A N 1
ATOM 2396 C CA . ASP A 1 326 ? -16.661 1.034 25.861 1.00 63.47 326 ASP A CA 1
ATOM 2397 C C . ASP A 1 326 ? -16.403 0.299 27.193 1.00 63.47 326 ASP A C 1
ATOM 2399 O O . ASP A 1 326 ? -16.628 0.928 28.258 1.00 63.47 326 ASP A O 1
#

Solvent-accessible surface area (backbone atoms only — not comparable to full-atom values): 14039 Å² total; per-residue (Å²): 103,26,47,42,66,51,67,34,50,52,64,34,48,55,44,40,25,73,50,54,79,85,65,51,66,75,36,57,38,32,39,32,30,76,81,34,51,58,93,47,38,26,79,35,34,28,65,42,79,47,96,38,36,40,30,39,73,51,49,35,75,40,69,33,38,57,95,47,61,15,31,40,33,53,72,59,43,80,41,75,45,72,66,44,64,70,48,77,48,63,76,44,76,47,82,40,65,35,91,80,44,63,93,82,58,80,58,40,62,80,37,2,39,35,30,37,32,44,28,28,51,27,38,37,31,47,32,37,32,33,27,25,58,7,15,22,42,23,38,33,22,35,32,47,32,37,41,32,50,25,34,13,32,45,12,54,17,28,15,30,32,50,14,58,45,20,29,52,27,38,40,31,52,27,38,14,33,49,10,59,25,18,16,26,33,42,37,34,38,28,28,47,32,38,40,30,50,26,42,15,33,46,6,50,24,15,16,32,26,34,48,14,24,70,64,13,33,52,30,35,41,32,46,28,39,13,32,47,6,16,25,15,14,35,29,33,30,63,15,35,45,31,36,42,32,47,26,38,15,32,46,10,2,63,74,46,62,56,74,26,15,16,34,28,36,30,38,29,32,53,27,41,41,32,48,26,37,13,38,14,88,55,98,74,60,22,14,34,25,15,34,33,41,35,80,77,18,28,47,28,40,40,30,46,29,50,55,42,68,31,84,38,48,73,44,81,64,27,90,66,38,44,75,51,77,91

Secondary structure (DSSP, 8-state):
-EEBSS-B-TT-SEEEBS--TT--TT-EEEEE-SSS-GGGSEEEEEEEEETTEEEESS--SS-B-GGGT-EEE----SEEEES-BS-EEES-EEE--GGGS-TTPPP-GGG-SEEEEEEES-EEES-EEES-SS-SEEEEEEE--EEES-EEES-SS-SEEEETT-BS-EEES-EEES-SS-SEE-BSS-BS-EEES-EEES-SS-SEEEETGGG-BS-EEES-EEES-SS-SEEEES-BS-EEES-EEES--TTSTTSS-SEEEES-BS-EEES-EEE--SSS-S--EEEEEETT-BS-EEES-EEES-SEEEE---TT-EEE--